Protein AF-A0A950R166-F1 (afdb_monomer_lite)

Foldseek 3Di:
DDDDDDDDDPDPPPCPDPFPKFKWAWADPVVVVVPDDPDDDDDWDFFDDDPDPPPVQWIWTGTQWKIFTWGADPPPPPPDDDDDDPPPDPPPPQPADHDHGDMWIWGDDPQWIWIQHPVRGTGITGGPDMDTDDNPPPPPPPPDDDDDDDDDDDPDPDPPDDPPQPFQDQNDGWFDFPVRVCVRPPQAPDDDPFWGWHFQDDQVNATWIKIFGDDPRTTDDIDIGGPDDDDPVCVVVCVVVSQVSCCVVGNHHVRPPID

Secondary structure (DSSP, 8-state):
---------------------EEEEEE-HHHHTTS--TT----------------S-EEEEE-SSEEEEEEEPP-TTTTS------S----TTS-----TT-EEEEEEETTEEEEE-TTS-EEEEEEEEEEEPPP----------------PPP------PPP-----BTTB-TT--HHHHHHHH-S-SEE-SSEEEEEEEEETTEEEEEEEEEETTEEEEEEEEE-S---GGGHHHHHHHHHHHHHHHH-S-TT----

Radius of gyration: 25.63 Å; chains: 1; bounding box: 75×82×50 Å

Structure (mmCIF, N/CA/C/O backbone):
data_AF-A0A950R166-F1
#
_entry.id   AF-A0A950R166-F1
#
loop_
_atom_site.group_PDB
_atom_site.id
_atom_site.type_symbol
_atom_site.label_atom_id
_atom_site.label_alt_id
_atom_site.label_comp_id
_atom_site.label_asym_id
_atom_site.label_entity_id
_atom_site.label_seq_id
_atom_site.pdbx_PDB_ins_code
_atom_site.Cartn_x
_atom_site.Cartn_y
_atom_site.Cartn_z
_atom_site.occupancy
_atom_site.B_iso_or_equiv
_atom_site.auth_seq_id
_atom_site.auth_comp_id
_atom_site.auth_asym_id
_atom_site.auth_atom_id
_atom_site.pdbx_PDB_model_num
ATOM 1 N N . MET A 1 1 ? -47.698 49.844 17.404 1.00 45.53 1 MET A N 1
ATOM 2 C CA . MET A 1 1 ? -47.690 48.931 16.240 1.00 45.53 1 MET A CA 1
ATOM 3 C C . MET A 1 1 ? -46.245 48.757 15.801 1.00 45.53 1 MET A C 1
ATOM 5 O O . MET A 1 1 ? -45.619 49.748 15.457 1.00 45.53 1 MET A O 1
ATOM 9 N N . ARG A 1 2 ? -45.675 47.554 15.936 1.00 32.56 2 ARG A N 1
ATOM 10 C CA . ARG A 1 2 ? -44.290 47.244 15.539 1.00 32.56 2 ARG A CA 1
ATOM 11 C C . ARG A 1 2 ? -44.336 46.316 14.317 1.00 32.56 2 ARG A C 1
ATOM 13 O O . ARG A 1 2 ? -45.080 45.340 14.387 1.00 32.56 2 ARG A O 1
ATOM 20 N N . PRO A 1 3 ? -43.602 46.597 13.227 1.00 54.44 3 PRO A N 1
ATOM 21 C CA . PRO A 1 3 ? -43.583 45.720 12.064 1.00 54.44 3 PRO A CA 1
ATOM 22 C C . PRO A 1 3 ? -42.694 44.502 12.343 1.00 54.44 3 PRO A C 1
ATOM 24 O O . PRO A 1 3 ? -41.564 44.638 12.811 1.00 54.44 3 PRO A O 1
ATOM 27 N N . ALA A 1 4 ? -43.230 43.310 12.080 1.00 54.09 4 ALA A N 1
ATOM 28 C CA . ALA A 1 4 ? -42.490 42.058 12.130 1.00 54.09 4 ALA A CA 1
ATOM 29 C C . ALA A 1 4 ? -41.635 41.933 10.862 1.00 54.09 4 ALA A C 1
ATOM 31 O O . ALA A 1 4 ? -42.155 41.854 9.750 1.00 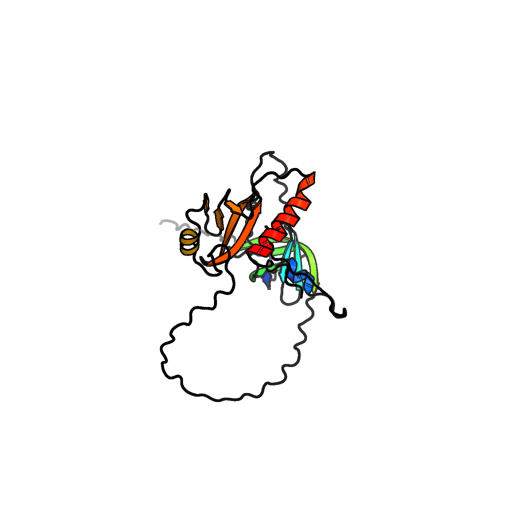54.09 4 ALA A O 1
ATOM 32 N N . LEU A 1 5 ? -40.317 41.951 11.043 1.00 53.38 5 LEU A N 1
ATOM 33 C CA . LEU A 1 5 ? -39.328 41.761 9.990 1.00 53.38 5 LEU A CA 1
ATOM 34 C C . LEU A 1 5 ? -39.274 40.261 9.643 1.00 53.38 5 LEU A C 1
ATOM 36 O O . LEU A 1 5 ? -38.718 39.470 10.402 1.00 53.38 5 LEU A O 1
ATOM 40 N N . CYS A 1 6 ? -39.889 39.857 8.529 1.00 52.22 6 CYS A N 1
ATOM 41 C CA . CYS A 1 6 ? -39.761 38.495 8.004 1.00 52.22 6 CYS A CA 1
ATOM 42 C C . CYS A 1 6 ? -38.390 38.334 7.340 1.00 52.22 6 CYS A C 1
ATOM 44 O O . CYS A 1 6 ? -38.144 38.864 6.257 1.00 52.22 6 CYS A O 1
ATOM 46 N N . LEU A 1 7 ? -37.496 37.611 8.012 1.00 49.94 7 LEU A N 1
ATOM 47 C CA . LEU A 1 7 ? -36.194 37.216 7.491 1.00 49.94 7 LEU A CA 1
ATOM 48 C C . LEU A 1 7 ? -36.395 36.035 6.523 1.00 49.94 7 LEU A C 1
ATOM 50 O O . LEU A 1 7 ? -36.628 34.908 6.955 1.00 49.94 7 LEU A O 1
ATOM 54 N N . PHE A 1 8 ? -36.337 36.286 5.215 1.00 44.50 8 PHE A N 1
ATOM 55 C CA . PHE A 1 8 ? -36.290 35.221 4.211 1.00 44.50 8 PHE A CA 1
ATOM 56 C C . PHE A 1 8 ? -34.859 34.686 4.120 1.00 44.50 8 PHE A C 1
ATOM 58 O O . PHE A 1 8 ? -33.984 35.308 3.521 1.00 44.50 8 PHE A O 1
ATOM 65 N N . ILE A 1 9 ? -34.619 33.530 4.736 1.00 50.25 9 ILE A N 1
ATOM 66 C CA . ILE A 1 9 ? -33.388 32.762 4.549 1.00 50.25 9 ILE A CA 1
ATOM 67 C C . ILE A 1 9 ? -33.538 32.000 3.229 1.00 50.25 9 ILE A C 1
ATOM 69 O O . ILE A 1 9 ? -34.222 30.981 3.168 1.00 50.25 9 ILE A O 1
ATOM 73 N N . PHE A 1 10 ? -32.918 32.500 2.161 1.00 40.09 10 PHE A N 1
ATOM 74 C CA . PHE A 1 10 ? -32.724 31.717 0.944 1.00 40.09 10 PHE A CA 1
ATOM 75 C C . PHE A 1 10 ? -31.566 30.746 1.181 1.00 40.09 10 PHE A C 1
ATOM 77 O O . PHE A 1 10 ? -30.398 31.130 1.145 1.00 40.09 10 PHE A O 1
ATOM 84 N N . ALA A 1 11 ? -31.894 29.482 1.449 1.00 43.19 11 ALA A N 1
ATOM 85 C CA . ALA A 1 11 ? -30.929 28.399 1.354 1.00 43.19 11 ALA A CA 1
ATOM 86 C C . ALA A 1 11 ? -30.558 28.229 -0.127 1.00 43.19 11 ALA A C 1
ATOM 88 O O . ALA A 1 11 ? -31.359 27.753 -0.931 1.00 43.19 11 ALA A O 1
ATOM 89 N N . VAL A 1 12 ? -29.356 28.666 -0.499 1.00 40.34 12 VAL A N 1
ATOM 90 C CA . VAL A 1 12 ? -28.779 28.375 -1.813 1.00 40.34 12 VAL A CA 1
ATOM 91 C C . VAL A 1 12 ? -28.374 26.904 -1.793 1.00 40.34 12 VAL A C 1
ATOM 93 O O . VAL A 1 12 ? -27.312 26.550 -1.285 1.00 40.34 12 VAL A O 1
ATOM 96 N N . ALA A 1 13 ? -29.247 26.034 -2.301 1.00 46.34 13 ALA A N 1
ATOM 97 C CA . ALA A 1 13 ? -28.862 24.677 -2.648 1.00 46.34 13 ALA A CA 1
ATOM 98 C C . ALA A 1 13 ? -27.813 24.775 -3.763 1.00 46.34 13 ALA A C 1
ATOM 100 O O . ALA A 1 13 ? -28.117 25.165 -4.890 1.00 46.34 13 ALA A O 1
ATOM 101 N N . SER A 1 14 ? -26.560 24.491 -3.413 1.00 46.03 14 SER A N 1
ATOM 102 C CA . SER A 1 14 ? -25.482 24.257 -4.366 1.00 46.03 14 SER A CA 1
ATOM 103 C C . SER A 1 14 ? -25.928 23.137 -5.306 1.00 46.03 14 SER A C 1
ATOM 105 O O . SER A 1 14 ? -25.944 21.977 -4.901 1.00 46.03 14 SER A O 1
ATOM 107 N N . GLN A 1 15 ? -26.316 23.484 -6.536 1.00 48.00 15 GLN A N 1
ATOM 108 C CA . GLN A 1 15 ? -26.526 22.523 -7.617 1.00 48.00 15 GLN A CA 1
ATOM 109 C C . GLN A 1 15 ? -25.158 21.935 -7.982 1.00 48.00 15 GLN A C 1
ATOM 111 O O . GLN A 1 15 ? -24.476 22.414 -8.886 1.00 48.00 15 GLN A O 1
ATOM 116 N N . ALA A 1 16 ? -24.721 20.930 -7.224 1.00 56.44 16 ALA A N 1
ATOM 117 C CA . ALA A 1 16 ? -23.792 19.950 -7.757 1.00 56.44 16 ALA A CA 1
ATOM 118 C C . ALA A 1 16 ? -24.492 19.342 -8.978 1.00 56.44 16 ALA A C 1
ATOM 120 O O . ALA A 1 16 ? -25.667 18.994 -8.877 1.00 56.44 16 ALA A O 1
ATOM 121 N N . GLY A 1 17 ? -23.825 19.317 -10.134 1.00 68.69 17 GLY A N 1
ATOM 122 C CA . GLY A 1 17 ? -24.412 18.745 -11.344 1.00 68.69 17 GLY A CA 1
ATOM 123 C C . GLY A 1 17 ? -24.959 17.350 -11.046 1.00 68.69 17 GLY A C 1
ATOM 124 O O . GLY A 1 17 ? -24.323 16.596 -10.307 1.00 68.69 17 GLY A O 1
ATOM 125 N N . ASP A 1 18 ? -26.148 17.042 -11.564 1.00 85.31 18 ASP A N 1
ATOM 126 C CA . ASP A 1 18 ? -26.819 15.757 -11.361 1.00 85.31 18 ASP A CA 1
ATOM 127 C C . ASP A 1 18 ? -26.015 14.635 -12.037 1.00 85.31 18 ASP A C 1
ATOM 129 O O . ASP A 1 18 ? -26.294 14.206 -13.156 1.00 85.31 18 ASP A O 1
ATOM 133 N N . HIS A 1 19 ? -24.964 14.177 -11.363 1.00 87.69 19 HIS A N 1
ATOM 134 C CA . HIS A 1 19 ? -24.191 13.019 -11.770 1.00 87.69 19 HIS A CA 1
ATOM 135 C C . HIS A 1 19 ? -25.008 11.748 -11.510 1.00 87.69 19 HIS A C 1
ATOM 137 O O . HIS A 1 19 ? -25.626 11.587 -10.454 1.00 87.69 19 HIS A O 1
ATOM 143 N N . GLN A 1 20 ? -24.977 10.808 -12.455 1.00 93.38 20 GLN A N 1
ATOM 144 C CA . GLN A 1 20 ? -25.539 9.474 -12.255 1.00 93.38 20 GLN A CA 1
ATOM 145 C C . GLN A 1 20 ? -24.556 8.620 -11.452 1.00 93.38 20 GLN A C 1
ATOM 147 O O . GLN A 1 20 ? -23.718 7.915 -12.012 1.00 93.38 20 GLN A O 1
ATOM 152 N N . TRP A 1 21 ? -24.640 8.723 -10.127 1.00 94.56 21 TRP A N 1
ATOM 153 C CA . TRP A 1 21 ? -23.776 7.983 -9.214 1.00 94.56 21 TRP A CA 1
ATOM 154 C C . TRP A 1 21 ? -24.039 6.473 -9.264 1.00 94.56 21 TRP A C 1
ATOM 156 O O . TRP A 1 21 ? -25.182 6.014 -9.250 1.00 94.56 21 TRP A O 1
ATOM 166 N N . GLN A 1 22 ? -22.954 5.708 -9.290 1.00 96.50 22 GLN A N 1
ATOM 167 C CA . GLN A 1 22 ? -22.909 4.252 -9.231 1.00 96.50 22 GLN A CA 1
ATOM 168 C C . GLN A 1 22 ? -21.959 3.833 -8.109 1.00 96.50 22 GLN A C 1
ATOM 170 O O . GLN A 1 22 ? -21.015 4.552 -7.810 1.00 96.50 22 GLN A O 1
ATOM 175 N N . THR A 1 23 ? -22.152 2.660 -7.512 1.00 95.25 23 THR A N 1
ATOM 176 C CA . THR A 1 23 ? -21.226 2.144 -6.492 1.00 95.25 23 THR A CA 1
ATOM 177 C C . THR A 1 23 ? -20.314 1.082 -7.099 1.00 95.25 23 THR A C 1
ATOM 179 O O . THR A 1 23 ? -20.801 0.126 -7.705 1.00 95.25 23 THR A O 1
ATOM 182 N N . GLY A 1 24 ? -19.005 1.214 -6.895 1.00 94.19 24 GLY A N 1
ATOM 183 C CA . GLY A 1 24 ? -17.981 0.270 -7.354 1.00 94.19 24 GLY A CA 1
ATOM 184 C C . GLY A 1 24 ? -17.024 -0.134 -6.240 1.00 94.19 24 GLY A C 1
ATOM 185 O O . GLY A 1 24 ? -17.107 0.379 -5.126 1.00 94.19 24 GLY A O 1
ATOM 186 N N . GLU A 1 25 ? -16.125 -1.065 -6.539 1.00 93.38 25 GLU A N 1
ATOM 187 C CA . GLU A 1 25 ? -15.045 -1.503 -5.649 1.00 93.38 25 GLU A CA 1
ATOM 188 C C . GLU A 1 25 ? -13.709 -0.915 -6.113 1.00 93.38 25 GLU A C 1
ATOM 190 O O . GLU A 1 25 ? -13.414 -0.885 -7.310 1.00 93.38 25 GLU A O 1
ATOM 195 N N . ILE A 1 26 ? -12.890 -0.455 -5.169 1.00 91.31 26 ILE A N 1
ATOM 196 C CA . ILE A 1 26 ? -11.523 -0.011 -5.445 1.00 91.31 26 ILE A CA 1
ATOM 197 C C . ILE A 1 26 ? -10.620 -1.243 -5.500 1.00 91.31 26 IL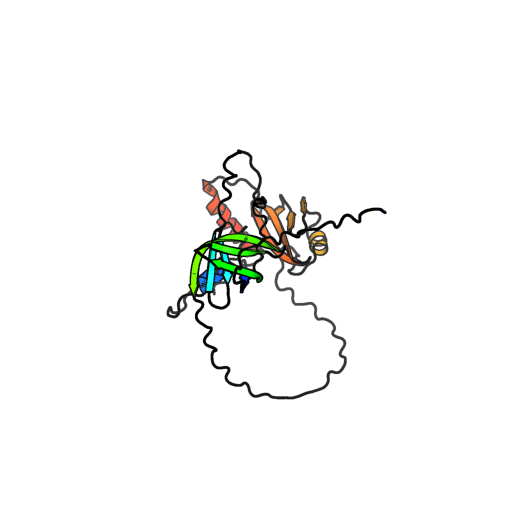E A C 1
ATOM 199 O O . ILE A 1 26 ? -10.459 -1.951 -4.506 1.00 91.31 26 ILE A O 1
ATOM 203 N N . VAL A 1 27 ? -9.994 -1.479 -6.649 1.00 87.06 27 VAL A N 1
ATOM 204 C CA . VAL A 1 27 ? -9.170 -2.668 -6.904 1.00 87.06 27 VAL A CA 1
ATOM 205 C C . VAL A 1 27 ? -7.696 -2.282 -6.995 1.00 87.06 27 VAL A C 1
ATOM 207 O O . VAL A 1 27 ? -7.345 -1.188 -7.435 1.00 87.06 27 VAL A O 1
ATOM 210 N N . ASP A 1 28 ? -6.825 -3.198 -6.580 1.00 76.50 28 ASP A N 1
ATOM 211 C CA . ASP A 1 28 ? -5.385 -3.066 -6.779 1.00 76.50 28 ASP A CA 1
ATOM 212 C C . ASP A 1 28 ? -5.026 -3.151 -8.276 1.00 76.50 28 ASP A C 1
ATOM 214 O O . ASP A 1 28 ? -5.512 -4.029 -9.003 1.00 76.50 28 ASP A O 1
ATOM 218 N N . SER A 1 29 ? -4.142 -2.263 -8.734 1.00 67.81 29 SER A N 1
ATOM 219 C CA . SER A 1 29 ? -3.612 -2.238 -1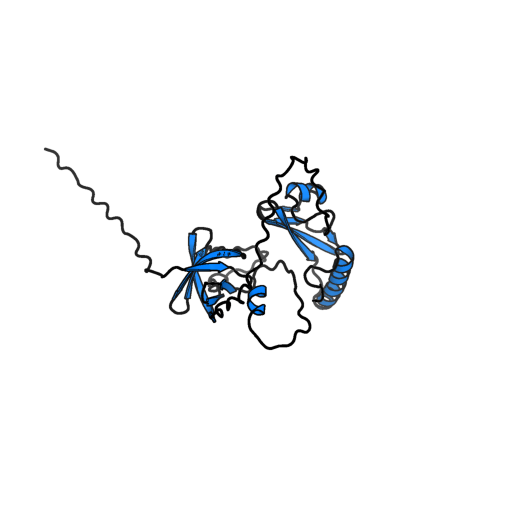0.100 1.00 67.81 29 SER A CA 1
ATOM 220 C C . SER A 1 29 ? -2.970 -3.548 -10.548 1.00 67.81 29 SER A C 1
ATOM 222 O O . SER A 1 29 ? -3.068 -3.907 -11.727 1.00 67.81 29 SER A O 1
ATOM 224 N N . GLU A 1 30 ? -2.359 -4.287 -9.623 1.00 57.31 30 GLU A N 1
ATOM 225 C CA . GLU A 1 30 ? -1.708 -5.561 -9.937 1.00 57.31 30 GLU A CA 1
ATOM 226 C C . GLU A 1 30 ? -2.730 -6.686 -10.168 1.00 57.31 30 GLU A C 1
ATOM 228 O O . GLU A 1 30 ? -2.530 -7.552 -11.022 1.00 57.31 30 GLU A O 1
ATOM 233 N N . ILE A 1 31 ? -3.875 -6.636 -9.480 1.00 52.50 31 ILE A N 1
ATOM 234 C CA . ILE A 1 31 ? -4.937 -7.645 -9.600 1.00 52.50 31 ILE A CA 1
ATOM 235 C C . ILE A 1 31 ? -5.735 -7.433 -10.893 1.00 52.50 31 ILE A C 1
ATOM 237 O O . ILE A 1 31 ? -6.041 -8.393 -11.601 1.00 52.50 31 ILE A O 1
ATOM 241 N N . ALA A 1 32 ? -6.033 -6.186 -11.261 1.00 47.31 32 ALA A N 1
ATOM 242 C CA . ALA A 1 32 ? -6.853 -5.887 -12.438 1.00 47.31 32 ALA A CA 1
ATOM 243 C C . ALA A 1 32 ? -6.205 -6.309 -13.774 1.00 47.31 32 ALA A C 1
ATOM 245 O O . ALA A 1 32 ? -6.893 -6.799 -14.670 1.00 47.31 32 ALA A O 1
ATOM 246 N N . SER A 1 33 ? -4.874 -6.209 -13.908 1.00 45.09 33 SER A N 1
ATOM 247 C CA . SER A 1 33 ? -4.173 -6.598 -15.149 1.00 45.09 33 SER A CA 1
ATOM 248 C C . SER A 1 33 ? -4.213 -8.100 -15.455 1.00 45.09 33 SER A C 1
ATOM 250 O O . SER A 1 33 ? -3.918 -8.494 -16.581 1.00 45.09 33 SER A O 1
ATOM 252 N N . THR A 1 34 ? -4.609 -8.950 -14.503 1.00 40.03 34 THR A N 1
ATOM 253 C CA . THR A 1 34 ? -4.634 -10.411 -14.699 1.00 40.03 34 THR A CA 1
ATOM 254 C C . THR A 1 34 ? -5.932 -10.954 -15.310 1.00 40.03 34 THR A C 1
ATOM 256 O O . THR A 1 34 ? -5.992 -12.137 -15.629 1.00 40.03 34 THR A O 1
ATOM 259 N N . THR A 1 35 ? -6.968 -10.128 -15.523 1.00 35.31 35 THR A N 1
ATOM 260 C CA . THR A 1 35 ? -8.321 -10.641 -15.855 1.00 35.31 35 THR A CA 1
ATOM 261 C C . THR A 1 35 ? -8.724 -10.554 -17.341 1.00 35.31 35 THR A C 1
ATOM 263 O O . THR A 1 35 ? -9.838 -10.930 -17.686 1.00 35.31 35 THR A O 1
ATOM 266 N N . ILE A 1 36 ? -7.858 -10.143 -18.277 1.00 33.69 36 ILE A N 1
ATOM 267 C CA . ILE A 1 36 ? -8.256 -10.045 -19.700 1.00 33.69 36 ILE A CA 1
ATOM 268 C C . ILE A 1 36 ? -7.322 -10.859 -20.604 1.00 33.69 36 ILE A C 1
ATOM 270 O O . ILE A 1 36 ? -6.295 -10.344 -21.032 1.00 33.69 36 ILE A O 1
ATOM 274 N N . THR A 1 37 ? -7.687 -12.122 -20.891 1.00 26.41 37 THR A N 1
ATOM 275 C CA . THR A 1 37 ? -7.608 -12.821 -22.207 1.00 26.41 37 THR A CA 1
ATOM 276 C C . THR A 1 37 ? -8.123 -14.274 -22.070 1.00 26.41 37 THR A C 1
ATOM 278 O O . THR A 1 37 ? -7.422 -15.113 -21.503 1.00 26.41 37 THR A O 1
ATOM 281 N N . PRO A 1 38 ? -9.295 -14.647 -22.622 1.00 27.38 38 PRO A N 1
ATOM 282 C CA . PRO A 1 38 ? -9.677 -16.050 -22.792 1.00 27.38 38 PRO A CA 1
ATOM 283 C C . PRO A 1 38 ? -8.958 -16.626 -24.025 1.00 27.38 38 PRO A C 1
ATOM 285 O O . PRO A 1 38 ? -9.288 -16.263 -25.152 1.00 27.38 38 PRO A O 1
ATOM 288 N N . GLY A 1 39 ? -7.969 -17.509 -23.830 1.00 29.42 39 GLY A N 1
ATOM 289 C CA . GLY A 1 39 ? -7.377 -18.272 -24.944 1.00 29.42 39 GLY A CA 1
ATOM 290 C C . GLY A 1 39 ? -5.903 -18.684 -24.853 1.00 29.42 39 GLY A C 1
ATOM 291 O O . GLY A 1 39 ? -5.431 -19.348 -25.772 1.00 29.42 39 GLY A O 1
ATOM 292 N N . ALA A 1 40 ? -5.164 -18.348 -23.792 1.00 27.34 40 ALA A N 1
ATOM 293 C CA . ALA A 1 40 ? -3.766 -18.769 -23.647 1.00 27.34 40 ALA A CA 1
ATOM 294 C C . ALA A 1 40 ? -3.619 -19.910 -22.627 1.00 27.34 40 ALA A C 1
ATOM 296 O O . ALA A 1 40 ? -4.084 -19.825 -21.493 1.00 27.34 40 ALA A O 1
ATOM 297 N N . VAL A 1 41 ? -2.973 -20.991 -23.065 1.00 31.06 41 VAL A N 1
ATOM 298 C CA . VAL A 1 41 ? -2.618 -22.174 -22.274 1.00 31.06 41 VAL A CA 1
ATOM 299 C C . VAL A 1 41 ? -1.663 -21.757 -21.149 1.00 31.06 41 VAL A C 1
ATOM 301 O O . VAL A 1 41 ? -0.657 -21.098 -21.403 1.00 31.06 41 VAL A O 1
ATOM 304 N N . ALA A 1 42 ? -2.005 -22.121 -19.913 1.00 34.22 42 ALA A N 1
ATOM 305 C CA . ALA A 1 42 ? -1.277 -21.759 -18.704 1.00 34.22 42 ALA A CA 1
ATOM 306 C C . ALA A 1 42 ? 0.158 -22.313 -18.701 1.00 34.22 42 ALA A C 1
ATOM 308 O O . ALA A 1 42 ? 0.366 -23.520 -18.816 1.00 34.22 42 ALA A O 1
ATOM 309 N N . SER A 1 43 ? 1.134 -21.424 -18.518 1.00 33.50 43 SER A N 1
ATOM 310 C CA . SER A 1 43 ? 2.485 -21.767 -18.079 1.00 33.50 43 SER A CA 1
ATOM 311 C C . SER A 1 43 ? 3.110 -20.557 -17.382 1.00 33.50 43 SER A C 1
ATOM 313 O O . SER A 1 43 ? 3.536 -19.619 -18.050 1.00 33.50 43 SER A O 1
ATOM 315 N N . GLY A 1 44 ? 3.157 -20.616 -16.047 1.00 37.38 44 GLY A N 1
ATOM 316 C CA . GLY A 1 44 ? 4.015 -19.817 -15.166 1.00 37.38 44 GLY A CA 1
ATOM 317 C C . GLY A 1 44 ? 3.696 -18.325 -15.076 1.00 37.38 44 GLY A C 1
ATOM 318 O O . GLY A 1 44 ? 4.165 -17.534 -15.890 1.00 37.38 44 GLY A O 1
ATOM 319 N N . SER A 1 45 ? 2.989 -17.914 -14.021 1.00 30.20 45 SER A N 1
ATOM 320 C CA . SER A 1 45 ? 2.867 -16.496 -13.660 1.00 30.20 45 SER A CA 1
ATOM 321 C C . SER A 1 45 ? 3.195 -16.275 -12.184 1.00 30.20 45 SER A C 1
ATOM 323 O O . SER A 1 45 ? 2.457 -16.694 -11.292 1.00 30.20 45 SER A O 1
ATOM 325 N N . THR A 1 46 ? 4.318 -15.595 -11.963 1.00 29.25 46 THR A N 1
ATOM 326 C CA . THR A 1 46 ? 4.835 -15.070 -10.695 1.00 29.25 46 THR A CA 1
ATOM 327 C C . THR A 1 46 ? 3.850 -14.082 -10.057 1.00 29.25 46 THR A C 1
ATOM 329 O O . THR A 1 46 ? 3.318 -13.212 -10.739 1.00 29.25 46 THR A O 1
ATOM 332 N N . ILE A 1 47 ? 3.644 -14.168 -8.745 1.00 27.59 47 ILE A N 1
ATOM 333 C CA . ILE A 1 47 ? 2.956 -13.148 -7.925 1.00 27.59 47 ILE A CA 1
ATOM 334 C C . ILE A 1 47 ? 4.028 -12.487 -7.079 1.00 27.59 47 ILE A C 1
ATOM 336 O O . ILE A 1 47 ? 4.889 -13.232 -6.674 1.00 27.59 47 ILE A O 1
ATOM 340 N N . ARG A 1 48 ? 4.012 -11.175 -6.794 1.00 28.86 48 ARG A N 1
ATOM 341 C CA . ARG A 1 48 ? 4.872 -10.512 -5.788 1.00 28.86 48 ARG A CA 1
ATOM 342 C C . ARG A 1 48 ? 4.014 -9.824 -4.725 1.00 28.86 48 ARG A C 1
ATOM 344 O O . ARG A 1 48 ? 3.025 -9.209 -5.079 1.00 28.86 48 ARG A O 1
ATOM 351 N N . ILE A 1 49 ? 4.395 -9.894 -3.444 1.00 28.20 49 ILE A N 1
ATOM 352 C CA . ILE A 1 49 ? 3.849 -8.995 -2.410 1.00 28.20 49 ILE A CA 1
ATOM 353 C C . ILE A 1 49 ? 4.895 -7.919 -2.131 1.00 28.20 49 ILE A C 1
ATOM 355 O O . ILE A 1 49 ? 5.968 -8.211 -1.606 1.00 28.20 49 ILE A O 1
ATOM 359 N N . ILE A 1 50 ? 4.575 -6.678 -2.497 1.00 30.06 50 ILE A N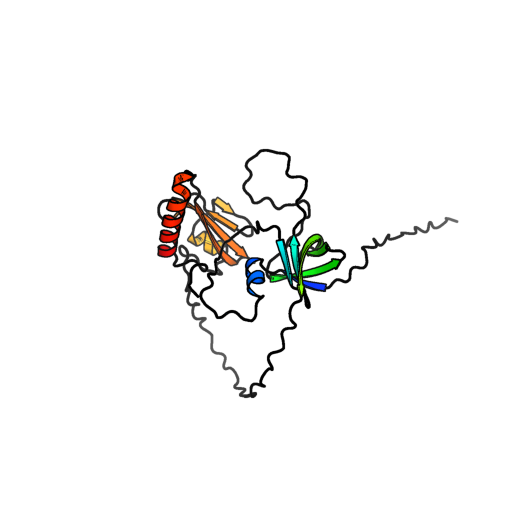 1
ATOM 360 C CA . ILE A 1 50 ? 5.360 -5.484 -2.184 1.00 30.06 50 ILE A CA 1
ATOM 361 C C . ILE A 1 50 ? 4.435 -4.530 -1.428 1.00 30.06 50 ILE A C 1
ATOM 363 O O . ILE A 1 50 ? 3.390 -4.145 -1.942 1.00 30.06 50 ILE A O 1
ATOM 367 N N . HIS A 1 51 ? 4.838 -4.092 -0.232 1.00 27.27 51 HIS A N 1
ATOM 368 C CA . HIS A 1 51 ? 4.337 -2.828 0.307 1.00 27.27 51 HIS A CA 1
ATOM 369 C C . HIS A 1 51 ? 4.928 -1.704 -0.537 1.00 27.27 51 HIS A C 1
ATOM 371 O O . HIS A 1 51 ? 6.012 -1.185 -0.271 1.00 27.27 51 HIS A O 1
ATOM 377 N N . ARG A 1 52 ? 4.235 -1.386 -1.625 1.00 33.72 52 ARG A N 1
ATOM 378 C CA . ARG A 1 52 ? 4.494 -0.193 -2.409 1.00 33.72 52 ARG A CA 1
ATOM 379 C C . ARG A 1 52 ? 3.476 0.834 -1.957 1.00 33.72 52 ARG A C 1
ATOM 381 O O . ARG A 1 52 ? 2.276 0.573 -1.961 1.00 33.72 52 ARG A O 1
ATOM 388 N N . GLN A 1 53 ? 3.943 2.037 -1.625 1.00 34.16 53 GLN A N 1
ATOM 389 C CA . GLN A 1 53 ? 3.110 3.182 -1.964 1.00 34.16 53 GLN A CA 1
ATOM 390 C C . GLN A 1 53 ? 2.736 2.996 -3.425 1.00 34.16 53 GLN A C 1
ATOM 392 O O . GLN A 1 53 ? 3.620 2.711 -4.231 1.00 34.16 53 GLN A O 1
ATOM 397 N N . VAL A 1 54 ? 1.447 3.064 -3.730 1.00 37.47 54 VAL A N 1
ATOM 398 C CA . VAL A 1 54 ? 0.925 3.076 -5.092 1.00 37.47 54 VAL A CA 1
ATOM 399 C C . VAL A 1 54 ? 1.586 4.273 -5.795 1.00 37.47 54 VAL A C 1
ATOM 401 O O . VAL A 1 54 ? 1.123 5.405 -5.714 1.00 37.47 54 VAL A O 1
ATOM 404 N N . THR A 1 55 ? 2.788 4.045 -6.336 1.00 39.59 55 THR A N 1
ATOM 405 C CA . THR A 1 55 ? 3.558 4.986 -7.158 1.00 39.59 55 THR A CA 1
ATOM 406 C C . THR A 1 55 ? 3.005 5.006 -8.566 1.00 39.59 55 THR A C 1
ATOM 408 O O . THR A 1 55 ? 3.255 5.950 -9.308 1.00 39.59 55 THR A O 1
ATOM 411 N N . ASP A 1 56 ? 2.232 3.983 -8.918 1.00 51.31 56 ASP A N 1
ATOM 412 C CA . ASP A 1 56 ? 1.358 4.036 -10.066 1.00 51.31 56 ASP A CA 1
ATOM 413 C C . ASP A 1 56 ? 0.242 4.990 -9.663 1.00 51.31 56 ASP A C 1
ATOM 415 O O . ASP A 1 56 ? -0.600 4.664 -8.843 1.00 51.31 56 ASP A O 1
ATOM 419 N N . THR A 1 57 ? 0.239 6.206 -10.195 1.00 64.38 57 THR A N 1
ATOM 420 C CA . THR A 1 57 ? -0.755 7.270 -9.954 1.00 64.38 57 THR A CA 1
ATOM 421 C C . THR A 1 57 ? -2.198 6.879 -10.315 1.00 64.38 57 THR A C 1
ATOM 423 O O . THR A 1 57 ? -3.092 7.728 -10.315 1.00 64.38 57 THR A O 1
ATOM 426 N N . ASN A 1 58 ? -2.428 5.601 -10.609 1.00 82.62 58 ASN A N 1
ATOM 427 C CA . ASN A 1 58 ? -3.625 5.027 -11.170 1.00 82.62 58 ASN A CA 1
ATOM 428 C C . ASN A 1 58 ? -4.469 4.381 -10.074 1.00 82.62 58 ASN A C 1
ATOM 430 O O . ASN A 1 58 ? -4.024 3.497 -9.348 1.00 82.62 58 ASN A O 1
ATOM 434 N N . VAL A 1 59 ? -5.722 4.800 -9.999 1.00 87.75 59 VAL A N 1
ATOM 435 C CA . VAL A 1 59 ? -6.767 4.175 -9.196 1.00 87.75 59 VAL A CA 1
ATOM 436 C C . VAL A 1 59 ? -7.594 3.304 -10.129 1.00 87.75 59 VAL A C 1
ATOM 438 O O . VAL A 1 59 ? -7.983 3.758 -11.208 1.00 87.75 59 VAL A O 1
ATOM 441 N N . ILE A 1 60 ? -7.876 2.067 -9.721 1.00 92.31 60 ILE A N 1
ATOM 442 C CA . ILE A 1 60 ? -8.794 1.196 -10.452 1.00 92.31 60 ILE A CA 1
ATOM 443 C C . ILE A 1 60 ? -10.106 1.098 -9.693 1.00 92.31 60 ILE A C 1
ATOM 445 O O . ILE A 1 60 ? -10.125 0.740 -8.517 1.00 92.31 60 ILE A O 1
ATOM 449 N N . ILE A 1 61 ? -11.203 1.416 -10.376 1.00 93.88 61 ILE A N 1
ATOM 450 C CA . ILE A 1 61 ? -12.559 1.271 -9.848 1.00 93.88 61 ILE A CA 1
ATOM 451 C C . ILE A 1 61 ? -13.311 0.289 -10.731 1.00 93.88 61 ILE A C 1
ATOM 453 O O . ILE A 1 61 ? -13.487 0.512 -11.931 1.00 93.88 61 ILE A O 1
ATOM 457 N N . ARG A 1 62 ? -13.760 -0.801 -10.116 1.00 94.88 62 ARG A N 1
ATOM 458 C CA . ARG A 1 62 ? -14.568 -1.832 -10.754 1.00 94.88 62 ARG A CA 1
ATOM 459 C C . ARG A 1 62 ? -16.040 -1.580 -10.456 1.00 94.88 62 ARG A C 1
ATOM 461 O O . ARG A 1 62 ? -16.498 -1.736 -9.326 1.00 94.88 62 ARG A O 1
ATOM 468 N N . GLY A 1 63 ? -16.759 -1.155 -11.484 1.00 94.38 63 GLY A N 1
ATOM 469 C CA . GLY A 1 63 ? -18.204 -0.995 -11.489 1.00 94.38 63 GLY A CA 1
ATOM 470 C C . GLY A 1 63 ? -18.952 -2.288 -11.798 1.00 94.38 63 GLY A C 1
ATOM 471 O O . GLY A 1 63 ? -18.367 -3.366 -11.868 1.00 94.38 63 GLY A O 1
ATOM 472 N N . ALA A 1 64 ? -20.261 -2.166 -12.025 1.00 92.44 64 ALA A N 1
ATOM 473 C CA . ALA A 1 64 ? -21.100 -3.295 -12.435 1.00 92.44 64 ALA A CA 1
ATOM 474 C C . ALA A 1 64 ? -20.831 -3.735 -13.886 1.00 92.44 64 ALA A C 1
ATOM 476 O O . ALA A 1 64 ? -20.775 -4.927 -14.169 1.00 92.44 64 ALA A O 1
ATOM 477 N N . GLU A 1 65 ? -20.657 -2.772 -14.794 1.00 93.38 65 GLU A N 1
ATOM 478 C CA . GLU A 1 65 ? -20.502 -3.024 -16.236 1.00 93.38 65 GLU A CA 1
ATOM 479 C C . GLU A 1 65 ? -19.106 -2.677 -16.760 1.00 93.38 65 GLU A C 1
ATOM 481 O O . GLU A 1 65 ? -18.706 -3.146 -17.820 1.00 93.38 65 GLU A O 1
ATOM 486 N N . TYR A 1 66 ? -18.346 -1.857 -16.033 1.00 95.00 66 TYR A N 1
ATOM 487 C CA . TYR A 1 66 ? -17.065 -1.334 -16.499 1.00 95.00 66 TYR A CA 1
ATOM 488 C C . TYR A 1 66 ? -16.006 -1.357 -15.404 1.00 95.00 66 TYR A C 1
ATOM 490 O O . TYR A 1 66 ? -16.298 -1.164 -14.227 1.00 95.00 66 TYR A O 1
ATOM 498 N N . GLU A 1 67 ? -14.756 -1.522 -15.818 1.00 94.25 67 GLU A N 1
ATOM 499 C CA . GLU A 1 67 ? -13.570 -1.249 -15.018 1.00 94.25 67 GLU A CA 1
ATOM 500 C C . GLU A 1 67 ? -12.897 0.023 -15.539 1.00 94.25 67 GLU A C 1
ATOM 502 O O . GLU A 1 67 ? -12.600 0.150 -16.733 1.00 94.25 67 GLU A O 1
ATOM 507 N N . TYR A 1 68 ? -12.659 0.969 -14.636 1.00 94.75 68 TYR A N 1
ATOM 508 C CA . TYR A 1 68 ? -12.027 2.247 -14.931 1.00 94.75 68 TYR A CA 1
ATOM 509 C C . TYR A 1 68 ? -10.629 2.271 -14.334 1.00 94.75 68 TYR A C 1
ATOM 511 O O . TYR A 1 68 ? -10.469 2.084 -13.132 1.00 94.75 68 TYR A O 1
ATOM 519 N N . VAL A 1 69 ? -9.629 2.559 -15.163 1.00 92.81 69 VAL A N 1
ATOM 520 C CA . VAL A 1 69 ? -8.284 2.926 -14.716 1.00 92.81 69 VAL A CA 1
ATOM 521 C C . VAL A 1 69 ? -8.171 4.431 -14.851 1.00 92.81 69 VAL A C 1
ATOM 523 O O . VAL A 1 69 ? -8.256 4.960 -15.965 1.00 92.81 69 VAL A O 1
ATOM 526 N N . ALA A 1 70 ? -8.008 5.116 -13.727 1.00 90.94 70 ALA A N 1
ATOM 527 C CA . ALA A 1 70 ? -7.989 6.563 -13.691 1.00 90.94 70 ALA A CA 1
ATOM 528 C C . ALA A 1 70 ? -6.708 7.096 -13.056 1.00 90.94 70 ALA A C 1
ATOM 530 O O . ALA A 1 70 ? -6.341 6.685 -11.961 1.00 90.94 70 ALA A O 1
ATOM 531 N N . GLU A 1 71 ? -6.051 8.037 -13.725 1.00 87.94 71 GLU A N 1
ATOM 532 C CA . GLU A 1 71 ? -4.894 8.730 -13.176 1.00 87.94 71 GLU A CA 1
ATOM 533 C C . GLU A 1 71 ? -5.341 9.856 -12.258 1.00 87.94 71 GLU A C 1
ATOM 535 O O . GLU A 1 71 ? -6.270 10.622 -12.558 1.00 87.94 71 GLU A O 1
ATOM 540 N N . ARG A 1 72 ? -4.605 10.024 -11.169 1.00 76.50 72 ARG A N 1
ATOM 541 C CA . ARG A 1 72 ? -4.643 11.255 -10.399 1.00 76.50 72 ARG A CA 1
ATOM 542 C C . ARG A 1 72 ? -4.056 12.393 -11.232 1.00 76.50 72 ARG A C 1
ATOM 544 O O . ARG A 1 72 ? -2.945 12.270 -11.739 1.00 76.50 72 ARG A O 1
ATOM 551 N N . GLU A 1 73 ? -4.765 13.522 -11.336 1.00 69.94 73 GLU A N 1
ATOM 552 C CA . GLU A 1 73 ? -4.167 14.726 -11.923 1.00 69.94 73 GLU A CA 1
ATOM 553 C C . GLU A 1 73 ? -2.877 15.061 -11.148 1.00 69.94 73 GLU A C 1
ATOM 555 O O . GLU A 1 73 ? -2.920 15.160 -9.913 1.00 69.94 73 GLU A O 1
ATOM 560 N N . PRO A 1 74 ? -1.720 15.185 -11.828 1.00 62.12 74 PRO A N 1
ATOM 561 C CA . PRO A 1 74 ? -0.491 15.563 -11.155 1.00 62.12 74 PRO A CA 1
ATOM 562 C C . PRO A 1 74 ? -0.708 16.945 -10.541 1.00 62.12 74 PRO A C 1
ATOM 564 O O . PRO A 1 74 ? -0.985 17.910 -11.254 1.00 62.12 74 PRO A O 1
ATOM 567 N N . SER A 1 75 ? -0.608 17.039 -9.210 1.00 56.25 75 SER A N 1
ATOM 568 C CA . SER A 1 75 ? -0.652 18.327 -8.514 1.00 56.25 75 SER A CA 1
ATOM 569 C C . SER A 1 75 ? 0.435 19.214 -9.118 1.00 56.25 75 SER A C 1
ATOM 571 O O . SER A 1 75 ? 1.631 18.939 -8.989 1.00 56.25 75 SER A O 1
ATOM 573 N N . SER A 1 76 ? 0.030 20.289 -9.792 1.00 49.00 76 SER A N 1
ATOM 574 C CA . SER A 1 76 ? 0.934 21.232 -10.454 1.00 49.00 76 SER A CA 1
ATOM 575 C C . SER A 1 76 ? 1.774 22.061 -9.468 1.00 49.00 76 SER A C 1
ATOM 577 O O . SER A 1 76 ? 2.415 23.027 -9.875 1.00 49.00 76 SER A O 1
ATOM 579 N N . TYR A 1 77 ? 1.780 21.721 -8.174 1.00 47.34 77 TYR A N 1
ATOM 580 C CA . TYR A 1 77 ? 2.373 22.532 -7.111 1.00 47.34 77 TYR A CA 1
ATOM 581 C C . TYR A 1 77 ? 3.730 22.024 -6.584 1.00 47.34 77 TYR A C 1
ATOM 583 O O . TYR A 1 77 ? 4.383 22.719 -5.808 1.00 47.34 77 TYR A O 1
ATOM 591 N N . LEU A 1 78 ? 4.222 20.859 -7.030 1.00 45.62 78 LEU A N 1
ATOM 592 C CA . LEU A 1 78 ? 5.473 20.265 -6.516 1.00 45.62 78 LEU A CA 1
ATOM 593 C C . LEU A 1 78 ? 6.766 20.653 -7.262 1.00 45.62 78 LEU A C 1
ATOM 595 O O . LEU A 1 78 ? 7.813 20.063 -7.013 1.00 45.62 78 LEU A O 1
ATOM 599 N N . GLN A 1 79 ? 6.762 21.681 -8.117 1.00 47.47 79 GLN A N 1
ATOM 600 C CA . GLN A 1 79 ? 8.008 22.158 -8.749 1.00 47.47 79 GLN A CA 1
ATOM 601 C C . GLN A 1 79 ? 8.844 23.124 -7.888 1.00 47.47 79 GLN A C 1
ATOM 603 O O . GLN A 1 79 ? 9.905 23.566 -8.326 1.00 47.47 79 GLN A O 1
ATOM 608 N N . SER A 1 80 ? 8.441 23.443 -6.652 1.00 41.03 80 SER A N 1
ATOM 609 C CA . SER A 1 80 ? 9.209 24.363 -5.802 1.00 41.03 80 SER A CA 1
ATOM 610 C C . SER A 1 80 ? 9.415 23.834 -4.386 1.00 41.03 80 SER A C 1
ATOM 612 O O . SER A 1 80 ? 8.682 24.190 -3.468 1.00 41.03 80 SER A O 1
ATOM 614 N N . ARG A 1 81 ? 10.446 22.999 -4.203 1.00 38.91 81 ARG A N 1
ATOM 615 C CA . ARG A 1 81 ? 11.547 23.216 -3.240 1.00 38.91 81 ARG A CA 1
ATOM 616 C C . ARG A 1 81 ? 12.352 21.935 -3.029 1.00 38.91 81 ARG A C 1
ATOM 618 O O . ARG A 1 81 ? 11.873 20.934 -2.515 1.00 38.91 81 ARG A O 1
ATOM 625 N N . THR A 1 82 ? 13.623 22.035 -3.389 1.00 42.06 82 THR A N 1
ATOM 626 C CA . THR A 1 82 ? 14.730 21.172 -2.978 1.00 42.06 82 THR A CA 1
ATOM 627 C C . THR A 1 82 ? 14.741 20.962 -1.462 1.00 42.06 82 THR A C 1
ATOM 629 O O . THR A 1 82 ? 14.968 21.907 -0.707 1.00 42.06 82 THR A O 1
ATOM 632 N N . GLY A 1 83 ? 14.539 19.725 -1.022 1.00 38.47 83 GLY A N 1
ATOM 633 C CA . GLY A 1 83 ? 14.695 19.327 0.371 1.00 38.47 83 GLY A CA 1
ATOM 634 C C . GLY A 1 83 ? 14.238 17.891 0.554 1.00 38.47 83 GLY A C 1
ATOM 635 O O . GLY A 1 83 ? 13.078 17.580 0.323 1.00 38.47 83 GLY A O 1
ATOM 636 N N . VAL A 1 84 ? 15.172 17.018 0.917 1.00 42.09 84 VAL A N 1
ATOM 637 C CA . VAL A 1 84 ? 14.960 15.594 1.189 1.00 42.09 84 VAL A CA 1
ATOM 638 C C . VAL A 1 84 ? 13.877 15.442 2.259 1.00 42.09 84 VAL A C 1
ATOM 640 O O . VAL A 1 84 ? 14.135 15.671 3.437 1.00 42.09 84 VAL A O 1
ATOM 643 N N . ILE A 1 85 ? 12.664 15.074 1.850 1.00 38.25 85 ILE A N 1
ATOM 644 C CA . ILE A 1 85 ? 11.614 14.610 2.754 1.00 38.25 85 ILE A CA 1
ATOM 645 C C . ILE A 1 85 ? 11.199 13.237 2.250 1.00 38.25 85 ILE A C 1
ATOM 647 O O . ILE A 1 85 ? 10.699 13.088 1.135 1.00 38.25 85 ILE A O 1
ATOM 651 N N . SER A 1 86 ? 11.484 12.241 3.083 1.00 37.34 86 SER A N 1
ATOM 652 C CA . SER A 1 86 ? 11.051 10.858 2.962 1.00 37.34 86 SER A CA 1
ATOM 653 C C . SER A 1 86 ? 9.595 10.784 2.512 1.00 37.34 86 SER A C 1
ATOM 655 O O . SER A 1 86 ? 8.734 11.478 3.055 1.00 37.34 86 SER A O 1
ATOM 657 N N . GLY A 1 87 ? 9.343 9.951 1.503 1.00 36.31 87 GLY A N 1
ATOM 658 C CA . GLY A 1 87 ? 8.054 9.765 0.845 1.00 36.31 87 GLY A CA 1
ATOM 659 C C . GLY A 1 87 ? 6.988 9.161 1.754 1.00 36.31 87 GLY A C 1
ATOM 660 O O . GLY A 1 87 ? 6.579 8.029 1.563 1.00 36.31 87 GLY A O 1
ATOM 661 N N . ILE A 1 88 ? 6.507 9.937 2.721 1.00 37.84 88 ILE A N 1
ATOM 662 C CA . ILE A 1 88 ? 5.205 9.783 3.383 1.00 37.84 88 ILE A CA 1
ATOM 663 C C . ILE A 1 88 ? 4.526 11.160 3.351 1.00 37.84 88 ILE A C 1
ATOM 665 O O . ILE A 1 88 ? 4.036 11.693 4.343 1.00 37.84 88 ILE A O 1
ATOM 669 N N . LEU A 1 89 ? 4.546 11.795 2.179 1.00 35.88 89 LEU A N 1
ATOM 670 C CA . LEU A 1 89 ? 3.762 12.991 1.914 1.00 35.88 89 LEU A CA 1
ATOM 671 C C . LEU A 1 89 ? 2.468 12.549 1.245 1.00 35.88 89 LEU A C 1
ATOM 673 O O . LEU A 1 89 ? 2.380 12.412 0.028 1.00 35.88 89 LEU A O 1
ATOM 677 N N . LEU A 1 90 ? 1.458 12.343 2.093 1.00 41.84 90 LEU A N 1
ATOM 678 C CA . LEU A 1 90 ? 0.054 12.537 1.753 1.00 41.84 90 LEU A CA 1
ATOM 679 C C . LEU A 1 90 ? -0.040 13.721 0.782 1.00 41.84 90 LEU A C 1
ATOM 681 O O . LEU A 1 90 ? 0.142 14.867 1.200 1.00 41.84 90 LEU A O 1
ATOM 685 N N . SER A 1 91 ? -0.292 13.467 -0.505 1.00 40.09 91 SER A N 1
ATOM 686 C CA . SER A 1 91 ? -0.641 14.527 -1.451 1.00 40.09 91 SER A CA 1
ATOM 687 C C . SER A 1 91 ? -1.989 15.102 -1.007 1.00 40.09 91 SER A C 1
ATOM 689 O O . SER A 1 91 ? -3.061 14.617 -1.382 1.00 40.09 91 SER A O 1
ATOM 691 N N . ARG A 1 92 ? -1.906 16.083 -0.105 1.00 46.75 92 ARG A N 1
ATOM 692 C CA . ARG A 1 92 ? -3.009 16.734 0.607 1.00 46.75 92 ARG A CA 1
ATOM 693 C C . ARG A 1 92 ? -3.856 17.626 -0.292 1.00 46.75 92 ARG A C 1
ATOM 695 O O . ARG A 1 92 ? -4.959 17.970 0.110 1.00 46.75 92 ARG A O 1
ATOM 702 N N . ASP A 1 93 ? -3.407 17.930 -1.505 1.00 44.34 93 ASP A N 1
ATOM 703 C CA . ASP A 1 93 ? -4.041 18.984 -2.304 1.00 44.34 93 ASP A CA 1
ATOM 704 C C . ASP A 1 93 ? -5.375 18.582 -2.942 1.00 44.34 93 ASP A C 1
ATOM 706 O O . ASP A 1 93 ? -6.150 19.456 -3.314 1.00 44.34 93 ASP A O 1
ATOM 710 N N . HIS A 1 94 ? -5.715 17.286 -2.963 1.00 55.19 94 HIS A N 1
ATOM 711 C CA . HIS A 1 94 ? -7.081 16.839 -3.282 1.00 55.19 94 HIS A CA 1
ATOM 712 C C . HIS A 1 94 ? -7.698 15.897 -2.241 1.00 55.19 94 HIS A C 1
ATOM 714 O O . HIS A 1 94 ? -8.819 15.459 -2.433 1.00 55.19 94 HIS A O 1
ATOM 720 N N . GLY A 1 95 ? -7.003 15.594 -1.135 1.00 66.25 95 GLY A N 1
ATOM 721 C CA . GLY A 1 95 ? -7.587 14.976 0.069 1.00 66.25 95 GLY A CA 1
ATOM 722 C C . GLY A 1 95 ? -8.206 13.576 -0.049 1.00 66.25 95 GLY A C 1
ATOM 723 O O . GLY A 1 95 ? -8.638 13.059 0.976 1.00 66.25 95 GLY A O 1
ATOM 724 N N . CYS A 1 96 ? -8.234 12.994 -1.246 1.00 82.75 96 CYS A N 1
ATOM 725 C CA . CYS A 1 96 ? -8.927 11.748 -1.531 1.00 82.75 96 CYS A CA 1
ATOM 726 C C . CYS A 1 96 ? -8.166 10.524 -1.049 1.00 82.75 96 CYS A C 1
ATOM 728 O O . CYS A 1 96 ? -7.003 10.323 -1.422 1.00 82.75 96 CYS A O 1
ATOM 730 N N . ARG A 1 97 ? -8.843 9.697 -0.254 1.00 81.94 97 ARG A N 1
ATOM 731 C CA . ARG A 1 97 ? -8.305 8.439 0.260 1.00 81.94 97 ARG A CA 1
ATOM 732 C C . ARG A 1 97 ? -8.985 7.252 -0.419 1.00 81.94 97 ARG A C 1
ATOM 734 O O . ARG A 1 97 ? -10.123 6.920 -0.113 1.00 81.94 97 ARG A O 1
ATOM 741 N N . PHE A 1 98 ? -8.248 6.576 -1.294 1.00 84.62 98 PHE A N 1
ATOM 742 C CA . PHE A 1 98 ? -8.685 5.321 -1.905 1.00 84.62 98 PHE A CA 1
ATOM 743 C C . PHE A 1 98 ? -8.139 4.144 -1.095 1.00 84.62 98 PHE A C 1
ATOM 745 O O . PHE A 1 98 ? -6.939 4.081 -0.821 1.00 84.62 98 PHE A O 1
ATOM 752 N N . ILE A 1 99 ? -9.017 3.236 -0.677 1.00 81.44 99 ILE A N 1
ATOM 753 C CA . ILE A 1 99 ? -8.665 2.046 0.101 1.00 81.44 99 ILE A CA 1
ATOM 754 C C . ILE A 1 99 ? -9.009 0.832 -0.756 1.00 81.44 99 ILE A C 1
ATOM 756 O O . ILE A 1 99 ? -10.160 0.644 -1.130 1.00 81.44 99 ILE A O 1
ATOM 760 N N . VAL A 1 100 ? -8.012 0.014 -1.088 1.00 85.12 100 VAL A N 1
ATOM 761 C CA . VAL A 1 100 ? -8.229 -1.219 -1.858 1.00 85.12 100 VAL A CA 1
ATOM 762 C C . VAL A 1 100 ? -9.154 -2.169 -1.089 1.00 85.12 100 VAL A C 1
ATOM 764 O O . VAL A 1 100 ? -8.925 -2.428 0.099 1.00 85.12 100 VAL A O 1
ATOM 767 N N . GLY A 1 101 ? -10.160 -2.694 -1.790 1.00 81.44 101 GLY A N 1
ATOM 768 C CA . GLY A 1 101 ? -11.230 -3.550 -1.272 1.00 81.44 101 GLY A CA 1
ATOM 769 C C . GLY A 1 101 ? -12.440 -2.786 -0.725 1.00 81.44 101 GLY A C 1
ATOM 770 O O . GLY A 1 101 ? -13.464 -3.405 -0.436 1.00 81.44 101 GLY A O 1
ATOM 771 N N . ASP A 1 102 ? -12.357 -1.459 -0.589 1.00 84.75 102 ASP A N 1
ATOM 772 C CA . ASP A 1 102 ? -13.500 -0.656 -0.157 1.00 84.75 102 ASP A CA 1
ATOM 773 C C . ASP A 1 102 ? -14.428 -0.336 -1.333 1.00 84.75 102 ASP A C 1
ATOM 775 O O . ASP A 1 102 ? -14.036 -0.311 -2.506 1.00 84.75 102 ASP A O 1
ATOM 779 N N . ARG A 1 103 ? -15.689 -0.054 -0.994 1.00 91.12 103 ARG A N 1
ATOM 780 C CA . ARG A 1 103 ? -16.679 0.452 -1.943 1.00 91.12 103 ARG A CA 1
ATOM 781 C C . ARG A 1 103 ? -16.592 1.970 -2.020 1.00 91.12 103 ARG A C 1
ATOM 783 O O . ARG A 1 103 ? -16.472 2.630 -0.991 1.00 91.12 103 ARG A O 1
ATOM 790 N N . ALA A 1 104 ? -16.709 2.508 -3.224 1.00 93.12 104 ALA A N 1
ATOM 791 C CA . ALA A 1 104 ? -16.768 3.941 -3.469 1.00 93.12 104 ALA A CA 1
ATOM 792 C C . ALA A 1 104 ? -17.888 4.261 -4.458 1.00 93.12 104 ALA A C 1
ATOM 794 O O . ALA A 1 104 ? -18.116 3.513 -5.415 1.00 93.12 104 ALA A O 1
ATOM 795 N N . ASP A 1 105 ? -18.567 5.382 -4.235 1.00 96.38 105 ASP A N 1
ATOM 796 C CA . ASP A 1 105 ? -19.505 5.915 -5.215 1.00 96.38 105 ASP A CA 1
ATOM 797 C C . ASP A 1 105 ? -18.727 6.680 -6.284 1.00 96.38 105 ASP A C 1
ATOM 799 O O . ASP A 1 105 ? -17.821 7.457 -5.984 1.00 96.38 105 ASP A O 1
ATOM 803 N N . TYR A 1 106 ? -19.055 6.449 -7.548 1.00 96.44 106 TYR A N 1
ATOM 804 C CA . TYR A 1 106 ? -18.384 7.045 -8.688 1.00 96.44 106 TYR A CA 1
ATOM 805 C C . TYR A 1 106 ? -19.374 7.448 -9.786 1.00 96.44 106 TYR A C 1
ATOM 807 O O . TYR A 1 106 ? -20.490 6.943 -9.869 1.00 96.44 106 TYR A O 1
ATOM 815 N N . SER A 1 107 ? -18.959 8.374 -10.643 1.00 96.81 107 SER A N 1
ATOM 816 C CA . SER A 1 107 ? -19.668 8.779 -11.856 1.00 96.81 107 SER A CA 1
ATOM 817 C C . SER A 1 107 ? -18.649 9.045 -12.960 1.00 96.81 107 SER A C 1
ATOM 819 O O . SER A 1 107 ? -17.653 9.738 -12.740 1.00 96.81 107 SER A O 1
ATOM 821 N N . ALA A 1 108 ? -18.874 8.476 -14.142 1.00 96.31 108 ALA A N 1
ATOM 822 C CA . ALA A 1 108 ? -18.000 8.640 -15.297 1.00 96.31 108 ALA A CA 1
ATOM 823 C C . ALA A 1 108 ? -18.669 9.552 -16.331 1.00 96.31 108 ALA A C 1
ATOM 825 O O . ALA A 1 108 ? -19.706 9.208 -16.893 1.00 96.31 108 ALA A O 1
ATOM 826 N N . GLU A 1 109 ? -18.064 10.707 -16.608 1.00 95.19 109 GLU A N 1
ATOM 827 C CA . GLU A 1 109 ? -18.611 11.691 -17.545 1.00 95.19 109 GLU A CA 1
ATOM 828 C C . GLU A 1 109 ? -17.480 12.388 -18.309 1.00 95.19 109 GLU A C 1
ATOM 830 O O . GLU A 1 109 ? -16.526 12.896 -17.717 1.00 95.19 109 GLU A O 1
ATOM 835 N N . GLY A 1 110 ? -17.559 12.404 -19.644 1.00 93.25 110 GLY A N 1
ATOM 836 C CA . GLY A 1 110 ? -16.634 13.173 -20.488 1.00 93.25 110 GLY A CA 1
ATOM 837 C C . GLY A 1 110 ? -15.148 12.821 -20.314 1.00 93.25 110 GLY A C 1
ATOM 838 O O . GLY A 1 110 ? -14.301 13.711 -20.362 1.00 93.25 110 GLY A O 1
ATOM 839 N N . GLY A 1 111 ? -14.820 11.547 -20.063 1.00 94.25 111 GLY A N 1
ATOM 840 C CA . GLY A 1 111 ? -13.439 11.093 -19.829 1.00 94.25 111 GLY A CA 1
ATOM 841 C C . GLY A 1 111 ? -12.883 11.434 -18.440 1.00 94.25 111 GLY A C 1
ATOM 842 O O . GLY A 1 111 ? -11.696 11.240 -18.177 1.00 94.25 111 GLY A O 1
ATOM 843 N N . LYS A 1 112 ? -13.725 11.938 -17.534 1.00 95.00 112 LYS A N 1
ATOM 844 C CA . LYS A 1 112 ? -13.392 12.156 -16.126 1.00 95.00 112 LYS A CA 1
ATOM 845 C C . LYS A 1 112 ? -14.130 11.138 -15.266 1.00 95.00 112 LYS A C 1
ATOM 847 O O . LYS A 1 112 ? -15.270 10.777 -15.557 1.00 95.00 112 LYS A O 1
ATOM 852 N N . LEU A 1 113 ? -13.471 10.702 -14.200 1.00 95.06 113 LEU A N 1
ATOM 853 C CA . LEU A 1 113 ? -14.065 9.872 -13.163 1.00 95.06 113 LEU A CA 1
ATOM 854 C C . LEU A 1 113 ? -14.199 10.712 -11.899 1.00 95.06 113 LEU A C 1
ATOM 856 O O . LEU A 1 113 ? -13.204 11.170 -11.334 1.00 95.06 113 LEU A O 1
ATOM 860 N N . TYR A 1 114 ? -15.436 10.941 -11.486 1.00 94.88 114 TYR A N 1
ATOM 861 C CA . TYR A 1 114 ? -15.765 11.569 -10.218 1.00 94.88 114 TYR A CA 1
ATOM 862 C C . TYR A 1 114 ? -15.949 10.466 -9.188 1.00 94.88 114 TYR A C 1
ATOM 864 O O . TYR A 1 114 ? -16.687 9.527 -9.455 1.00 94.88 114 TYR A O 1
ATOM 872 N N . VAL A 1 115 ? -15.283 10.549 -8.041 1.00 93.94 115 VAL A N 1
ATOM 873 C CA . VAL A 1 115 ? -15.335 9.510 -6.999 1.00 93.94 115 VAL A CA 1
ATOM 874 C C . VAL A 1 115 ? -15.582 10.164 -5.652 1.00 93.94 115 VAL A C 1
ATOM 876 O O . VAL A 1 115 ? -14.949 11.171 -5.357 1.00 93.94 115 VAL A O 1
ATOM 879 N N . ILE A 1 116 ? -16.475 9.611 -4.842 1.00 93.31 116 ILE A N 1
ATOM 880 C CA . ILE A 1 116 ? -16.661 9.994 -3.444 1.00 93.31 116 ILE A CA 1
ATOM 881 C C . ILE A 1 116 ? -15.839 9.025 -2.594 1.00 93.31 116 ILE A C 1
ATOM 883 O O . ILE A 1 116 ? -16.052 7.814 -2.646 1.00 93.31 116 ILE A O 1
ATOM 887 N N . ASP A 1 117 ? -14.862 9.551 -1.861 1.00 86.62 117 ASP A N 1
ATOM 888 C CA . ASP A 1 117 ? -14.012 8.737 -0.994 1.00 86.62 117 ASP A CA 1
ATOM 889 C C . ASP A 1 117 ? -14.714 8.333 0.316 1.00 86.62 117 ASP A C 1
ATOM 891 O O . ASP A 1 117 ? -15.842 8.739 0.601 1.00 86.62 117 ASP A O 1
ATOM 895 N N . ALA A 1 118 ? -14.030 7.536 1.141 1.00 80.19 118 ALA A N 1
ATOM 896 C CA . ALA A 1 118 ? -14.557 7.083 2.431 1.00 80.19 118 ALA A CA 1
ATOM 897 C C . ALA A 1 118 ? -14.849 8.231 3.424 1.00 80.19 118 ALA A C 1
ATOM 899 O O . ALA A 1 118 ? -15.626 8.045 4.360 1.00 80.19 118 ALA A O 1
ATOM 900 N N . ASP A 1 119 ? -14.260 9.414 3.216 1.00 82.69 119 ASP A N 1
ATOM 901 C CA . ASP A 1 119 ? -14.515 10.614 4.016 1.00 82.69 119 ASP A CA 1
ATOM 902 C C . ASP A 1 119 ? -15.688 11.451 3.456 1.00 82.69 119 ASP A C 1
ATOM 904 O O . ASP A 1 119 ? -15.996 12.520 3.992 1.00 82.69 119 ASP A O 1
ATOM 908 N N . GLY A 1 120 ? -16.328 11.016 2.364 1.00 87.81 120 GLY A N 1
ATOM 909 C CA . GLY A 1 120 ? -17.388 11.756 1.679 1.00 87.81 120 GLY A CA 1
ATOM 910 C C . GLY A 1 120 ? -16.883 12.893 0.783 1.00 87.81 120 GLY A C 1
ATOM 911 O O . GLY A 1 120 ? -17.672 13.746 0.370 1.00 87.81 120 GLY A O 1
ATOM 912 N N . LYS A 1 121 ? -15.580 12.954 0.481 1.00 88.88 121 LYS A N 1
ATOM 913 C CA . LYS A 1 121 ? -15.003 13.987 -0.390 1.00 88.88 121 LYS A CA 1
ATOM 914 C C . LYS A 1 121 ? -15.102 13.576 -1.849 1.00 88.88 121 LYS A C 1
ATOM 916 O O . LYS A 1 121 ? -14.765 12.453 -2.209 1.00 88.88 121 LYS A O 1
ATOM 921 N N . GLN A 1 122 ? -15.488 14.523 -2.701 1.00 91.50 122 GLN A N 1
ATOM 922 C CA . GLN A 1 122 ? -15.527 14.316 -4.143 1.00 91.50 122 GLN A CA 1
ATOM 923 C C . GLN A 1 122 ? -14.156 14.573 -4.784 1.00 91.50 122 GLN A C 1
ATOM 925 O O . GLN A 1 122 ? -13.552 15.635 -4.635 1.00 91.50 122 GLN A O 1
ATOM 930 N N . CYS A 1 123 ? -13.712 13.597 -5.560 1.00 90.50 123 CYS A N 1
ATOM 931 C CA . CYS A 1 123 ? -12.432 13.513 -6.241 1.00 90.50 123 CYS A CA 1
ATOM 932 C C . CYS A 1 123 ? -12.664 13.525 -7.741 1.00 90.50 123 CYS A C 1
ATOM 934 O O . CYS A 1 123 ? -13.580 12.863 -8.220 1.00 90.50 123 CYS A O 1
ATOM 936 N N . LYS A 1 124 ? -11.813 14.222 -8.490 1.00 92.56 124 LYS A N 1
ATOM 937 C CA . LYS A 1 124 ? -11.831 14.198 -9.953 1.00 92.56 124 LYS A CA 1
ATOM 938 C C . LYS A 1 124 ? -10.557 13.536 -10.461 1.00 92.56 124 LYS A C 1
ATOM 940 O O . LYS A 1 124 ? -9.461 13.987 -10.141 1.00 92.56 124 LYS A O 1
ATOM 945 N N . LEU A 1 125 ? -10.717 12.480 -11.247 1.00 91.62 125 LEU A N 1
ATOM 946 C CA . LEU A 1 125 ? -9.635 11.694 -11.834 1.00 91.62 125 LEU A CA 1
ATOM 947 C C . LEU A 1 125 ? -9.766 11.682 -13.363 1.00 91.62 125 LEU A C 1
ATOM 949 O O . LEU A 1 125 ? -10.859 11.857 -13.910 1.00 91.62 125 LEU A O 1
ATOM 953 N N . ASN A 1 126 ? -8.652 11.472 -14.060 1.00 92.38 126 ASN A N 1
ATOM 954 C CA . ASN A 1 126 ? -8.631 11.316 -15.514 1.00 92.38 126 ASN A CA 1
ATOM 955 C C . ASN A 1 126 ? -8.793 9.853 -15.879 1.00 92.38 126 ASN A C 1
ATOM 957 O O . ASN A 1 126 ? -7.953 9.054 -15.488 1.00 92.38 126 ASN A O 1
ATOM 961 N N . ILE A 1 127 ? -9.811 9.491 -16.658 1.00 94.38 127 ILE A N 1
ATOM 962 C CA . ILE A 1 127 ? -9.932 8.115 -17.147 1.00 94.38 127 ILE A CA 1
ATOM 963 C C . ILE A 1 127 ? -8.842 7.891 -18.199 1.00 94.38 127 ILE A C 1
ATOM 965 O O . ILE A 1 127 ? -8.868 8.507 -19.262 1.00 94.38 127 ILE A O 1
ATOM 969 N N . ILE A 1 128 ? -7.896 6.999 -17.906 1.00 93.00 128 ILE A N 1
ATOM 970 C CA . ILE A 1 128 ? -6.886 6.542 -18.870 1.00 93.00 128 ILE A CA 1
ATOM 971 C C . ILE A 1 128 ? -7.462 5.405 -19.711 1.00 93.00 128 ILE A C 1
ATOM 973 O O . ILE A 1 128 ? -7.247 5.337 -20.921 1.00 93.00 128 ILE A O 1
ATOM 977 N N . ARG A 1 129 ? -8.183 4.485 -19.060 1.00 92.50 129 ARG A N 1
ATOM 978 C CA . ARG A 1 129 ? -8.747 3.294 -19.695 1.00 92.50 129 ARG A CA 1
ATOM 979 C C . ARG A 1 129 ? -10.111 2.976 -19.104 1.00 92.50 129 ARG A C 1
ATOM 981 O O . ARG A 1 129 ? -10.288 3.018 -17.891 1.00 92.50 129 ARG A O 1
ATOM 988 N N . GLN A 1 130 ? -11.037 2.595 -19.973 1.00 95.12 130 GLN A N 1
ATOM 989 C CA . GLN A 1 130 ? -12.327 2.023 -19.613 1.00 95.12 130 GLN A CA 1
ATOM 990 C C . GLN A 1 130 ? -12.463 0.689 -20.345 1.00 95.12 130 GLN A C 1
ATOM 992 O O . GLN A 1 130 ? -12.346 0.644 -21.569 1.00 95.12 130 GLN A O 1
ATOM 997 N N . ALA A 1 131 ? -12.676 -0.391 -19.599 1.00 92.38 131 ALA A N 1
ATOM 998 C CA . ALA A 1 131 ? -12.903 -1.725 -20.143 1.00 92.38 131 ALA A CA 1
ATOM 999 C C . ALA A 1 131 ? -14.301 -2.199 -19.745 1.00 92.38 131 ALA A C 1
ATOM 1001 O O . ALA A 1 131 ? -14.689 -2.046 -18.591 1.00 92.38 131 ALA A O 1
ATOM 1002 N N . HIS A 1 132 ? -15.060 -2.752 -20.690 1.00 94.50 132 HIS A N 1
ATOM 1003 C CA . HIS A 1 132 ? -16.327 -3.404 -20.373 1.00 94.50 132 HIS A CA 1
ATOM 1004 C C . HIS A 1 132 ? -16.024 -4.717 -19.647 1.00 94.50 132 HIS A C 1
ATOM 1006 O O . HIS A 1 132 ? -15.210 -5.515 -20.115 1.00 94.50 132 HIS A O 1
ATOM 1012 N N . LEU A 1 133 ? -16.652 -4.930 -18.497 1.00 88.56 133 LEU A N 1
ATOM 1013 C CA . LEU A 1 133 ? -16.608 -6.208 -17.809 1.00 88.56 133 LEU A CA 1
ATOM 1014 C C . LEU A 1 133 ? -17.531 -7.142 -18.576 1.00 88.56 133 LEU A C 1
ATOM 1016 O O . LEU A 1 133 ? -18.724 -6.873 -18.703 1.00 88.56 133 LEU A O 1
ATOM 1020 N N . GLU A 1 134 ? -16.985 -8.220 -19.134 1.00 85.06 134 GLU A N 1
ATOM 1021 C CA . GLU A 1 134 ? -17.829 -9.282 -19.672 1.00 85.06 134 GLU A CA 1
ATOM 1022 C C . GLU A 1 134 ? -18.822 -9.676 -18.573 1.00 85.06 134 GLU A C 1
ATOM 1024 O O . GLU A 1 134 ? -18.377 -9.961 -17.451 1.00 85.06 134 GLU A O 1
ATOM 1029 N N . PRO A 1 135 ? -20.145 -9.642 -18.837 1.00 75.19 135 PRO A N 1
ATOM 1030 C CA . PRO A 1 135 ? -21.115 -10.073 -17.850 1.00 75.19 135 PRO A CA 1
ATOM 1031 C C . PRO A 1 135 ? -20.674 -11.465 -17.451 1.00 75.19 135 PRO A C 1
ATOM 1033 O O . PRO A 1 135 ? -20.521 -12.317 -18.330 1.00 75.19 135 PRO A O 1
ATOM 1036 N N . ALA A 1 136 ? -20.376 -11.655 -16.160 1.00 62.16 136 ALA A N 1
ATOM 1037 C CA . ALA A 1 136 ? -19.961 -12.942 -15.637 1.00 62.16 136 ALA A CA 1
ATOM 1038 C C . ALA A 1 136 ? -21.041 -13.917 -16.081 1.00 62.16 136 ALA A C 1
ATOM 1040 O O . ALA A 1 136 ? -22.146 -13.912 -15.535 1.00 62.16 136 ALA A O 1
ATOM 1041 N N . THR A 1 137 ? -20.763 -14.640 -17.169 1.00 55.12 137 THR A N 1
ATOM 1042 C CA . THR A 1 137 ? -21.711 -15.555 -17.775 1.00 55.12 137 THR A CA 1
ATOM 1043 C C . THR A 1 137 ? -21.925 -16.528 -16.658 1.00 55.12 137 THR A C 1
ATOM 1045 O O . THR A 1 137 ? -20.974 -17.215 -16.289 1.00 55.12 137 THR A O 1
ATOM 1048 N N . GLN A 1 138 ? -23.092 -16.438 -16.017 1.00 51.50 138 GLN A N 1
ATOM 1049 C CA . GLN A 1 138 ? -23.420 -17.205 -14.835 1.00 51.50 138 GLN A CA 1
ATOM 1050 C C . GLN A 1 138 ? -23.213 -18.648 -15.251 1.00 51.50 138 GLN A C 1
ATOM 1052 O O . GLN A 1 138 ? -24.051 -19.216 -15.952 1.00 51.50 138 GLN A O 1
ATOM 1057 N N . ALA A 1 139 ? -22.040 -19.195 -14.923 1.00 53.56 139 ALA A N 1
ATOM 1058 C CA . ALA A 1 139 ? -21.723 -20.577 -15.167 1.00 53.56 139 ALA A CA 1
ATOM 1059 C C . ALA A 1 139 ? -22.844 -21.300 -14.449 1.00 53.56 139 ALA A C 1
ATOM 1061 O O . ALA A 1 139 ? -22.996 -21.126 -13.237 1.00 53.56 139 ALA A O 1
ATOM 1062 N N . GLN A 1 140 ? -23.710 -21.934 -15.242 1.00 52.62 140 GLN A N 1
ATOM 1063 C CA . GLN A 1 140 ? -24.955 -22.523 -14.791 1.00 52.62 140 GLN A CA 1
ATOM 1064 C C . GLN A 1 140 ? -24.673 -23.240 -13.481 1.00 52.62 140 GLN A C 1
ATOM 1066 O O . GLN A 1 140 ? -23.926 -24.219 -13.453 1.00 52.62 140 GLN A O 1
ATOM 1071 N N . LEU A 1 141 ? -25.226 -22.694 -12.398 1.00 51.88 141 LEU A N 1
ATOM 1072 C CA . LEU A 1 141 ? -25.314 -23.364 -11.117 1.00 51.88 141 LEU A CA 1
ATOM 1073 C C . LEU A 1 141 ? -26.051 -24.667 -11.401 1.00 51.88 141 LEU A C 1
ATOM 1075 O O . LEU A 1 141 ? -27.277 -24.692 -11.496 1.00 51.88 141 LEU A O 1
ATOM 1079 N N . VAL A 1 142 ? -25.294 -25.743 -11.612 1.00 59.62 142 VAL A N 1
ATOM 1080 C CA . VAL A 1 142 ? -25.832 -27.092 -11.545 1.00 59.62 142 VAL A CA 1
ATOM 1081 C C . VAL A 1 142 ? -26.423 -27.188 -10.139 1.00 59.62 142 VAL A C 1
ATOM 1083 O O . VAL A 1 142 ? -25.679 -26.994 -9.174 1.00 59.62 142 VAL A O 1
ATOM 1086 N N . PRO A 1 143 ? -27.743 -27.388 -9.992 1.00 47.53 143 PRO A N 1
ATOM 1087 C CA . PRO A 1 143 ? -28.375 -27.401 -8.685 1.00 47.53 143 PRO A CA 1
ATOM 1088 C C . PRO A 1 143 ? -27.730 -28.498 -7.838 1.00 47.53 143 PRO A C 1
ATOM 1090 O O . PRO A 1 143 ? -27.836 -29.687 -8.142 1.00 47.53 143 PRO A O 1
ATOM 1093 N N . GLN A 1 144 ? -27.022 -28.086 -6.788 1.00 52.44 144 GLN A N 1
ATOM 1094 C CA . GLN A 1 144 ? -26.503 -28.992 -5.776 1.00 52.44 144 GLN A CA 1
ATOM 1095 C C . GLN A 1 144 ? -27.705 -29.621 -5.052 1.00 52.44 144 GLN A C 1
ATOM 1097 O O . GLN A 1 144 ? -28.573 -28.881 -4.577 1.00 52.44 144 GLN A O 1
ATOM 1102 N N . PRO A 1 145 ? -27.803 -30.960 -4.968 1.00 56.47 145 PRO A N 1
ATOM 1103 C CA . PRO A 1 145 ? -28.887 -31.603 -4.247 1.00 56.47 145 PRO A CA 1
ATOM 1104 C C . PRO A 1 145 ? -28.825 -31.215 -2.769 1.00 56.47 145 PRO A C 1
ATOM 1106 O O . PRO A 1 145 ? -27.807 -31.360 -2.093 1.00 56.47 145 PRO A O 1
ATOM 1109 N N . THR A 1 146 ? -29.942 -30.683 -2.290 1.00 51.56 146 THR A N 1
ATOM 1110 C CA . THR A 1 146 ? -30.156 -30.265 -0.911 1.00 51.56 146 THR A CA 1
ATOM 1111 C C . THR A 1 146 ? -30.292 -31.507 -0.031 1.00 51.56 146 THR A C 1
ATOM 1113 O O . THR A 1 146 ? -31.351 -32.128 0.003 1.00 51.56 146 THR A O 1
ATOM 1116 N N . THR A 1 147 ? -29.236 -31.882 0.690 1.00 56.22 147 THR A N 1
ATOM 1117 C CA . THR A 1 147 ? -29.344 -32.845 1.796 1.00 56.22 147 THR A CA 1
ATOM 1118 C C . THR A 1 147 ? -29.546 -32.068 3.089 1.00 56.22 147 THR A C 1
ATOM 1120 O O . THR A 1 147 ? -28.611 -31.486 3.637 1.00 56.22 147 THR A O 1
ATOM 1123 N N . SER A 1 148 ? -30.790 -32.035 3.564 1.00 58.41 148 SER A N 1
ATOM 1124 C CA . SER A 1 148 ? -31.130 -31.597 4.915 1.00 58.41 148 SER A CA 1
ATOM 1125 C C . SER A 1 148 ? -30.870 -32.736 5.898 1.00 58.41 148 SER A C 1
ATOM 1127 O O . SER A 1 148 ? -31.603 -33.719 5.901 1.00 58.41 148 SER A O 1
ATOM 1129 N N . GLU A 1 149 ? -29.884 -32.579 6.777 1.00 61.19 149 GLU A N 1
ATOM 1130 C CA . GLU A 1 149 ? -29.815 -33.344 8.022 1.00 61.19 149 GLU A CA 1
ATOM 1131 C C . GLU A 1 149 ? -29.530 -32.379 9.177 1.00 61.19 149 GLU A C 1
ATOM 1133 O O . GLU A 1 149 ? -28.423 -31.885 9.376 1.00 61.19 149 GLU A O 1
ATOM 1138 N N . GLN A 1 150 ? -30.602 -32.041 9.892 1.00 60.41 150 GLN A N 1
ATOM 1139 C CA . GLN A 1 150 ? -30.594 -31.171 11.057 1.00 60.41 150 GLN A CA 1
ATOM 1140 C C . GLN A 1 150 ? -30.387 -32.036 12.304 1.00 60.41 150 GLN A C 1
ATOM 1142 O O . GLN A 1 150 ? -31.332 -32.631 12.820 1.00 60.41 150 GLN A O 1
ATOM 1147 N N . VAL A 1 151 ? -29.150 -32.081 12.804 1.00 58.22 151 VAL A N 1
ATOM 1148 C CA . VAL A 1 151 ? -28.817 -32.626 14.128 1.00 58.22 151 VAL A CA 1
ATOM 1149 C C . VAL A 1 151 ? -28.460 -31.467 15.058 1.00 58.22 151 VAL A C 1
ATOM 1151 O O . VAL A 1 151 ? -27.628 -30.621 14.742 1.00 58.22 151 VAL A O 1
ATOM 1154 N N . ALA A 1 152 ? -29.143 -31.414 16.201 1.00 67.44 152 ALA A N 1
ATOM 1155 C CA . ALA A 1 152 ? -29.011 -30.374 17.215 1.00 67.44 152 ALA A CA 1
ATOM 1156 C C . ALA A 1 152 ? -27.596 -30.324 17.833 1.00 67.44 152 ALA A C 1
ATOM 1158 O O . ALA A 1 152 ? -27.042 -31.379 18.156 1.00 67.44 152 ALA A O 1
ATOM 1159 N N . PRO A 1 153 ? -27.017 -29.134 18.088 1.00 60.53 153 PRO A N 1
ATOM 1160 C CA . PRO A 1 153 ? -25.734 -29.051 18.764 1.00 60.53 153 PRO A CA 1
ATOM 1161 C C . PRO A 1 153 ? -25.881 -29.175 20.286 1.00 60.53 153 PRO A C 1
ATOM 1163 O O . PRO A 1 153 ? -26.604 -28.433 20.952 1.00 60.53 153 PRO A O 1
ATOM 1166 N N . ARG A 1 154 ? -25.125 -30.129 20.828 1.00 52.59 154 ARG A N 1
ATOM 1167 C CA . ARG A 1 154 ? -24.747 -30.262 22.239 1.00 52.59 154 ARG A CA 1
ATOM 1168 C C . ARG A 1 154 ? -23.765 -29.127 22.585 1.00 52.59 154 ARG A C 1
ATOM 1170 O O . ARG A 1 154 ? -22.886 -28.860 21.766 1.00 52.59 154 ARG A O 1
ATOM 1177 N N . PRO A 1 155 ? -23.848 -28.477 23.761 1.00 49.34 155 PRO A N 1
ATOM 1178 C CA . PRO A 1 155 ? -22.851 -27.493 24.168 1.00 49.34 155 PRO A CA 1
ATOM 1179 C C . PRO A 1 155 ? -21.551 -28.225 24.515 1.00 49.34 155 PRO A C 1
ATOM 1181 O O . PRO A 1 155 ? -21.366 -28.716 25.626 1.00 49.34 155 PRO A O 1
ATOM 1184 N N . THR A 1 156 ? -20.665 -28.344 23.532 1.00 47.19 156 THR A N 1
ATOM 1185 C CA . THR A 1 156 ? -19.275 -28.731 23.752 1.00 47.19 156 THR A CA 1
ATOM 1186 C C . THR A 1 156 ? -18.487 -27.446 23.932 1.00 47.19 156 THR A C 1
ATOM 1188 O O . THR A 1 156 ? -18.375 -26.649 23.005 1.00 47.19 156 THR A O 1
ATOM 1191 N N . THR A 1 157 ? -17.961 -27.239 25.135 1.00 49.78 157 THR A N 1
ATOM 1192 C CA . THR A 1 157 ? -16.943 -26.232 25.429 1.00 49.78 157 THR A CA 1
ATOM 1193 C C . THR A 1 157 ? -15.795 -26.391 24.434 1.00 49.78 157 THR A C 1
ATOM 1195 O O . THR A 1 157 ? -14.999 -27.323 24.545 1.00 49.78 157 THR A O 1
ATOM 1198 N N . SER A 1 158 ? -15.726 -25.504 23.439 1.00 44.91 158 SER A N 1
ATOM 1199 C CA . SER A 1 158 ? -14.572 -25.387 22.555 1.00 44.91 158 SER A CA 1
ATOM 1200 C C . SER A 1 158 ? -13.385 -24.927 23.389 1.00 44.91 158 SER A C 1
ATOM 1202 O O . SER A 1 158 ? -13.218 -23.741 23.660 1.00 44.91 158 SER A O 1
ATOM 1204 N N . GLN A 1 159 ? -12.530 -25.873 23.773 1.00 48.41 159 GLN A N 1
ATOM 1205 C CA . GLN A 1 159 ? -11.105 -25.588 23.834 1.00 48.41 159 GLN A CA 1
ATOM 1206 C C . GLN A 1 159 ? -10.718 -25.151 22.424 1.00 48.41 159 GLN A C 1
ATOM 1208 O O . GLN A 1 159 ? -10.624 -25.965 21.507 1.00 48.41 159 GLN A O 1
ATOM 1213 N N . GLN A 1 160 ? -10.644 -23.835 22.243 1.00 46.88 160 GLN A N 1
ATOM 1214 C CA . GLN A 1 160 ? -10.174 -23.187 21.035 1.00 46.88 160 GLN A CA 1
ATOM 1215 C C . GLN A 1 160 ? -8.753 -23.696 20.807 1.00 46.88 160 GLN A C 1
ATOM 1217 O O . GLN A 1 160 ? -7.823 -23.277 21.490 1.00 46.88 160 GLN A O 1
ATOM 1222 N N . ALA A 1 161 ? -8.621 -24.689 19.925 1.00 46.50 161 ALA A N 1
ATOM 1223 C CA . ALA A 1 161 ? -7.332 -25.163 19.464 1.00 46.50 161 ALA A CA 1
ATOM 1224 C C . ALA A 1 161 ? -6.559 -23.930 18.998 1.00 46.50 161 ALA A C 1
ATOM 1226 O O . ALA A 1 161 ? -7.088 -23.152 18.197 1.00 46.50 161 ALA A O 1
ATOM 1227 N N . GLU A 1 162 ? -5.369 -23.711 19.560 1.00 56.56 162 GLU A N 1
ATOM 1228 C CA . GLU A 1 162 ? -4.538 -22.599 19.124 1.00 56.56 162 GLU A CA 1
ATOM 1229 C C . GLU A 1 162 ? -4.387 -22.701 17.603 1.00 56.56 162 GLU A C 1
ATOM 1231 O O . GLU A 1 162 ? -4.033 -23.775 17.098 1.00 56.56 162 GLU A O 1
ATOM 1236 N N . PRO A 1 163 ? -4.735 -21.639 16.856 1.00 58.78 163 PRO A N 1
ATOM 1237 C CA . PRO A 1 163 ? -4.641 -21.667 15.410 1.00 58.78 163 PRO A CA 1
ATOM 1238 C C . PRO A 1 163 ? -3.200 -22.005 15.054 1.00 58.78 163 PRO A C 1
ATOM 1240 O O . PRO A 1 163 ? -2.268 -21.399 15.581 1.00 58.78 163 PRO A O 1
ATOM 1243 N N . LYS A 1 164 ? -3.030 -23.011 14.197 1.00 54.25 164 LYS A N 1
ATOM 1244 C CA . LYS A 1 164 ? -1.730 -23.439 13.692 1.00 54.25 164 LYS A CA 1
ATOM 1245 C C . LYS A 1 164 ? -1.049 -22.214 13.071 1.00 54.25 164 LYS A C 1
ATOM 1247 O O . LYS A 1 164 ? -1.520 -21.680 12.068 1.00 54.25 164 LYS A O 1
ATOM 1252 N N . ARG A 1 165 ? -0.031 -21.687 13.752 1.00 65.94 165 ARG A N 1
ATOM 1253 C CA . ARG A 1 165 ? 0.635 -20.438 13.373 1.00 65.94 165 ARG A CA 1
ATOM 1254 C C . ARG A 1 165 ? 1.692 -20.767 12.325 1.00 65.94 165 ARG A C 1
ATOM 1256 O O . ARG A 1 165 ? 2.829 -21.056 12.667 1.00 65.94 165 ARG A O 1
ATOM 1263 N N . ASP A 1 166 ? 1.283 -20.799 11.061 1.00 65.75 166 ASP A N 1
ATOM 1264 C CA . ASP A 1 166 ? 2.137 -21.291 9.970 1.00 65.75 166 ASP A CA 1
ATOM 1265 C C . ASP A 1 166 ? 3.198 -20.273 9.496 1.00 65.75 166 ASP A C 1
ATOM 1267 O O . ASP A 1 166 ? 4.095 -20.645 8.744 1.00 65.75 166 ASP A O 1
ATOM 1271 N N . PHE A 1 167 ? 3.134 -19.007 9.928 1.00 71.00 167 PHE A N 1
ATOM 1272 C CA . PHE A 1 167 ? 4.081 -17.966 9.513 1.00 71.00 167 PHE A CA 1
ATOM 1273 C C . PHE A 1 167 ? 4.667 -17.214 10.709 1.00 71.00 167 PHE A C 1
ATOM 1275 O O . PHE A 1 167 ? 3.923 -16.560 11.435 1.00 71.00 167 PHE A O 1
ATOM 1282 N N . ASP A 1 168 ? 5.988 -17.287 10.867 1.00 77.94 168 ASP A N 1
ATOM 1283 C CA . ASP A 1 168 ? 6.758 -16.600 11.904 1.00 77.94 168 ASP A CA 1
ATOM 1284 C C . ASP A 1 168 ? 7.721 -15.597 11.246 1.00 77.94 168 ASP A C 1
ATOM 1286 O O . ASP A 1 168 ? 8.674 -15.984 10.565 1.00 77.94 168 ASP A O 1
ATOM 1290 N N . PHE A 1 169 ? 7.474 -14.302 11.443 1.00 82.88 169 PHE A N 1
ATOM 1291 C CA . PHE A 1 169 ? 8.426 -13.251 11.103 1.00 82.88 169 PHE A CA 1
ATOM 1292 C C . PHE A 1 169 ? 8.988 -12.677 12.397 1.00 82.88 169 PHE A C 1
ATOM 1294 O O . PHE A 1 169 ? 8.360 -11.837 13.027 1.00 82.88 169 PHE A O 1
ATOM 1301 N N . ARG A 1 170 ? 10.174 -13.142 12.807 1.00 86.38 170 ARG A N 1
ATOM 1302 C CA . ARG A 1 170 ? 10.878 -12.643 14.007 1.00 86.38 170 ARG A CA 1
ATOM 1303 C C . ARG A 1 170 ? 10.053 -12.747 15.300 1.00 86.38 170 ARG A C 1
ATOM 1305 O O . ARG A 1 170 ? 10.042 -11.842 16.125 1.00 86.38 170 ARG A O 1
ATOM 1312 N N . HIS A 1 171 ? 9.377 -13.873 15.488 1.00 88.31 171 HIS A N 1
ATOM 1313 C CA . HIS A 1 171 ? 8.450 -14.167 16.586 1.00 88.31 171 HIS A CA 1
ATOM 1314 C C . HIS A 1 171 ? 7.136 -13.378 16.540 1.00 88.31 171 HIS A C 1
ATOM 1316 O O . HIS A 1 171 ? 6.361 -13.406 17.502 1.00 88.31 171 HIS A O 1
ATOM 1322 N N . VAL A 1 172 ? 6.862 -12.721 15.411 1.00 92.00 172 VAL A N 1
ATOM 1323 C CA . VAL A 1 172 ? 5.641 -11.971 15.141 1.00 92.00 172 VAL A CA 1
ATOM 1324 C C . VAL A 1 172 ? 4.779 -12.716 14.119 1.00 92.00 172 VAL A C 1
ATOM 1326 O O . VAL A 1 172 ? 5.267 -13.253 13.124 1.00 92.00 172 VAL A O 1
ATOM 1329 N N . TYR A 1 173 ? 3.468 -12.724 14.364 1.00 90.12 173 TYR A N 1
ATOM 1330 C CA . TYR A 1 173 ? 2.482 -13.460 13.575 1.00 90.12 173 TYR A CA 1
ATOM 1331 C C . TYR A 1 173 ? 1.378 -12.529 13.075 1.00 90.12 173 TYR A C 1
ATOM 1333 O O . TYR A 1 173 ? 0.982 -11.577 13.753 1.00 90.12 173 TYR A O 1
ATOM 1341 N N . TRP A 1 174 ? 0.815 -12.844 11.909 1.00 89.25 174 TRP A N 1
ATOM 1342 C CA . TRP A 1 174 ? -0.339 -12.119 11.379 1.00 89.25 174 TRP A CA 1
ATOM 1343 C C . TRP A 1 174 ? -1.522 -12.156 12.350 1.00 89.25 174 TRP A C 1
ATOM 1345 O O . TRP A 1 174 ? -1.831 -13.184 12.951 1.00 89.25 174 TRP A O 1
ATOM 1355 N N . GLY A 1 175 ? -2.185 -11.011 12.508 1.00 86.19 175 GLY A N 1
ATOM 1356 C CA . GLY A 1 175 ? -3.273 -10.816 13.463 1.00 86.19 175 GLY A CA 1
ATOM 1357 C C . GLY A 1 175 ? -2.844 -10.401 14.875 1.00 86.19 175 GLY A C 1
ATOM 1358 O O . GLY A 1 175 ? -3.723 -10.064 15.676 1.00 86.19 175 GLY A O 1
ATOM 1359 N N . MET A 1 176 ? -1.542 -10.362 15.188 1.00 93.44 176 MET A N 1
ATOM 1360 C CA . MET A 1 176 ? -1.065 -9.752 16.436 1.00 93.44 176 MET A CA 1
ATOM 1361 C C . MET A 1 176 ? -1.504 -8.288 16.537 1.00 93.44 176 MET A C 1
ATOM 1363 O O . MET A 1 176 ? -1.562 -7.566 15.543 1.00 93.44 176 MET A O 1
ATOM 1367 N N . SER A 1 177 ? -1.857 -7.864 17.742 1.00 96.56 177 SER A N 1
ATOM 1368 C CA . SER A 1 177 ? -2.094 -6.461 18.082 1.00 96.56 177 SER A CA 1
ATOM 1369 C C . SER A 1 177 ? -0.791 -5.667 18.110 1.00 96.56 177 SER A C 1
ATOM 1371 O O . SER A 1 177 ? 0.297 -6.235 18.209 1.00 96.56 177 SER A O 1
ATOM 1373 N N . THR A 1 178 ? -0.896 -4.342 18.043 1.00 96.81 178 THR A N 1
ATOM 1374 C CA . THR A 1 178 ? 0.254 -3.435 18.143 1.00 96.81 178 THR A CA 1
ATOM 1375 C C . THR A 1 178 ? 1.059 -3.695 19.418 1.00 96.81 178 THR A C 1
ATOM 1377 O O . THR A 1 178 ? 2.283 -3.777 19.371 1.00 96.81 178 THR A O 1
ATOM 1380 N N . GLU A 1 179 ? 0.383 -3.906 20.547 1.00 97.56 179 GLU A N 1
ATOM 1381 C CA . GLU A 1 179 ? 1.004 -4.177 21.845 1.00 97.56 179 GLU A CA 1
ATOM 1382 C C . GLU A 1 179 ? 1.737 -5.522 21.870 1.00 97.56 179 GLU A C 1
ATOM 1384 O O . GLU A 1 179 ? 2.822 -5.615 22.439 1.00 97.56 179 GLU A O 1
ATOM 1389 N N . GLU A 1 180 ? 1.180 -6.556 21.231 1.00 96.56 180 GLU A N 1
ATOM 1390 C CA . GLU A 1 180 ? 1.836 -7.864 21.103 1.00 96.56 180 GLU A CA 1
ATOM 1391 C C . GLU A 1 180 ? 3.109 -7.777 20.251 1.00 96.56 180 GLU A C 1
ATOM 1393 O O . GLU A 1 180 ? 4.123 -8.372 20.614 1.00 96.56 180 GLU A O 1
ATOM 1398 N N . VAL A 1 181 ? 3.094 -6.993 19.165 1.00 96.44 181 VAL A N 1
ATOM 1399 C CA . VAL A 1 181 ? 4.293 -6.762 18.339 1.00 96.44 181 VAL A CA 1
ATOM 1400 C C . VAL A 1 181 ? 5.356 -5.984 19.115 1.00 96.44 181 VAL A C 1
ATOM 1402 O O . VAL A 1 181 ? 6.521 -6.372 19.105 1.00 96.44 181 VAL A O 1
ATOM 1405 N N . ILE A 1 182 ? 4.968 -4.934 19.847 1.00 97.00 182 ILE A N 1
ATOM 1406 C CA . ILE A 1 182 ? 5.887 -4.173 20.713 1.00 97.00 182 ILE A CA 1
ATOM 1407 C C . ILE A 1 182 ? 6.466 -5.068 21.817 1.00 97.00 182 ILE A C 1
ATOM 1409 O O . ILE A 1 182 ? 7.643 -4.960 22.149 1.00 97.00 182 ILE A O 1
ATOM 1413 N N . ALA A 1 183 ? 5.675 -5.982 22.381 1.00 96.50 183 ALA A N 1
ATOM 1414 C CA . ALA A 1 183 ? 6.168 -6.926 23.380 1.00 96.50 183 ALA A CA 1
ATOM 1415 C C . ALA A 1 183 ? 7.198 -7.915 22.801 1.00 96.50 183 ALA A C 1
ATOM 1417 O O . ALA A 1 183 ? 8.118 -8.311 23.516 1.00 96.50 183 ALA A O 1
ATOM 1418 N N . ALA A 1 184 ? 7.058 -8.299 21.528 1.00 95.25 184 ALA A N 1
ATOM 1419 C CA . ALA A 1 184 ? 7.970 -9.216 20.847 1.00 95.25 184 ALA A CA 1
ATOM 1420 C C . ALA A 1 184 ? 9.266 -8.536 20.359 1.00 95.25 184 ALA A C 1
ATOM 1422 O O . ALA A 1 184 ? 10.351 -9.082 20.549 1.00 95.25 184 ALA A O 1
ATOM 1423 N N . GLU A 1 185 ? 9.170 -7.348 19.756 1.00 95.44 185 GLU A N 1
ATOM 1424 C CA . GLU A 1 185 ? 10.302 -6.648 19.112 1.00 95.44 185 GLU A CA 1
ATOM 1425 C C . GLU A 1 185 ? 10.937 -5.552 19.986 1.00 95.44 185 GLU A C 1
ATOM 1427 O O . GLU A 1 185 ? 12.053 -5.091 19.728 1.00 95.44 185 GLU A O 1
ATOM 1432 N N . GLY A 1 186 ? 10.243 -5.131 21.042 1.00 96.44 186 GLY A N 1
ATOM 1433 C CA . GLY A 1 186 ? 10.617 -4.007 21.890 1.00 96.44 186 GLY A CA 1
ATOM 1434 C C . GLY A 1 186 ? 10.019 -2.678 21.425 1.00 96.44 186 GLY A C 1
ATOM 1435 O O . GLY A 1 186 ? 9.062 -2.618 20.653 1.00 96.44 186 GLY A O 1
ATOM 1436 N N . GLN A 1 187 ? 10.579 -1.578 21.930 1.00 97.88 187 GLN A N 1
ATOM 1437 C CA . GLN A 1 187 ? 10.079 -0.239 21.626 1.00 97.88 187 GLN A CA 1
ATOM 1438 C C . GLN A 1 187 ? 10.434 0.160 20.178 1.00 97.88 187 GLN A C 1
ATOM 1440 O O . GLN A 1 187 ? 11.615 0.094 19.820 1.00 97.88 187 GLN A O 1
ATOM 1445 N N . PRO A 1 188 ? 9.457 0.599 19.361 1.00 97.75 188 PRO A N 1
ATOM 1446 C CA . PRO A 1 188 ? 9.711 1.092 18.011 1.00 97.75 188 PRO A CA 1
ATOM 1447 C C . PRO A 1 188 ? 10.378 2.471 18.036 1.00 97.75 188 PRO A C 1
ATOM 1449 O O . PRO A 1 188 ? 10.124 3.286 18.927 1.00 97.75 188 PRO A O 1
ATOM 1452 N N . ASP A 1 189 ? 11.181 2.751 17.012 1.00 96.94 189 ASP A N 1
ATOM 1453 C CA . ASP A 1 189 ? 11.830 4.049 16.803 1.00 96.94 189 ASP A CA 1
ATOM 1454 C C . ASP A 1 189 ? 10.825 5.101 16.324 1.00 96.94 189 ASP A C 1
ATOM 1456 O O . ASP A 1 189 ? 10.903 6.277 16.690 1.00 96.94 189 ASP A O 1
ATOM 1460 N N . LYS A 1 190 ? 9.846 4.673 15.517 1.00 94.88 190 LYS A N 1
ATOM 1461 C CA . LYS A 1 190 ? 8.702 5.492 15.099 1.00 94.88 190 LYS A CA 1
ATOM 1462 C C . LYS A 1 190 ? 7.428 4.657 15.121 1.00 94.88 190 LYS A C 1
ATOM 1464 O O . LYS A 1 190 ? 7.449 3.467 14.823 1.00 94.88 190 LYS A O 1
ATOM 1469 N N . SER A 1 191 ? 6.311 5.292 15.445 1.00 96.38 191 SER A N 1
ATOM 1470 C CA . SER A 1 191 ? 5.002 4.644 15.479 1.00 96.38 191 SER A CA 1
ATOM 1471 C C . SER A 1 191 ? 3.916 5.631 15.072 1.00 96.38 191 SER A C 1
ATOM 1473 O O . SER A 1 191 ? 3.953 6.797 15.472 1.00 96.38 191 SER A O 1
ATOM 1475 N N . ASP A 1 192 ? 2.956 5.148 14.289 1.00 93.56 192 ASP A N 1
ATOM 1476 C CA . ASP A 1 192 ? 1.666 5.794 14.071 1.00 93.56 192 ASP A CA 1
ATOM 1477 C C . ASP A 1 192 ? 0.516 4.769 14.168 1.00 93.56 192 ASP A C 1
ATOM 1479 O O . ASP A 1 192 ? 0.713 3.636 14.608 1.00 93.56 192 ASP A O 1
ATOM 1483 N N . GLU A 1 193 ? -0.710 5.173 13.818 1.00 88.38 193 GLU A N 1
ATOM 1484 C CA . GLU A 1 193 ? -1.905 4.313 13.902 1.00 88.38 193 GLU A CA 1
ATOM 1485 C C . GLU A 1 193 ? -1.857 3.074 12.992 1.00 88.38 193 GLU A C 1
ATOM 1487 O O . GLU A 1 193 ? -2.640 2.139 13.180 1.00 88.38 193 GLU A O 1
ATOM 1492 N N . ARG A 1 194 ? -0.997 3.078 11.971 1.00 91.94 194 ARG A N 1
ATOM 1493 C CA . ARG A 1 194 ? -0.922 2.032 10.949 1.00 91.94 194 ARG A CA 1
ATOM 1494 C C . ARG A 1 194 ? 0.415 1.326 10.933 1.00 91.94 194 ARG A C 1
ATOM 1496 O O . ARG A 1 194 ? 0.434 0.173 10.531 1.00 91.94 194 ARG A O 1
ATOM 1503 N N . ASP A 1 195 ? 1.491 1.975 11.355 1.00 94.88 195 ASP A N 1
ATOM 1504 C CA . ASP A 1 195 ? 2.834 1.446 11.180 1.00 94.88 195 ASP A CA 1
ATOM 1505 C C . ASP A 1 195 ? 3.660 1.507 12.473 1.00 94.88 195 ASP A C 1
ATOM 1507 O O . ASP A 1 195 ? 3.655 2.502 13.205 1.00 94.88 195 ASP A O 1
ATOM 1511 N N . LEU A 1 196 ? 4.430 0.443 12.721 1.00 97.31 196 LEU A N 1
ATOM 1512 C CA . LEU A 1 196 ? 5.555 0.451 13.659 1.00 97.31 196 LEU A CA 1
ATOM 1513 C C . LEU A 1 196 ? 6.855 0.317 12.874 1.00 97.31 196 LEU A C 1
ATOM 1515 O O . LEU A 1 196 ? 7.000 -0.614 12.083 1.00 97.31 196 LEU A O 1
ATOM 1519 N N . ILE A 1 197 ? 7.799 1.225 13.106 1.00 95.69 197 ILE A N 1
ATOM 1520 C CA . ILE A 1 197 ? 9.081 1.277 12.402 1.00 95.69 197 ILE A CA 1
ATOM 1521 C C . ILE A 1 197 ? 10.209 1.053 13.406 1.00 95.69 197 ILE A C 1
ATOM 1523 O O . ILE A 1 197 ? 10.328 1.779 14.397 1.00 95.69 197 ILE A O 1
ATOM 1527 N N . PHE A 1 198 ? 11.046 0.067 13.103 1.00 95.56 198 PHE A N 1
ATOM 1528 C CA . PHE A 1 198 ? 12.239 -0.300 13.852 1.00 95.56 198 PHE A CA 1
ATOM 1529 C C . PHE A 1 198 ? 13.453 -0.076 12.954 1.00 95.56 198 PHE A C 1
ATOM 1531 O O . PHE A 1 198 ? 13.699 -0.854 12.033 1.00 95.56 198 PHE A O 1
ATOM 1538 N N . ASP A 1 199 ? 14.193 0.997 13.198 1.00 93.12 199 ASP A N 1
ATOM 1539 C CA . ASP A 1 199 ? 15.349 1.388 12.399 1.00 93.12 199 ASP A CA 1
ATOM 1540 C C . ASP A 1 199 ? 16.626 0.674 12.880 1.00 93.12 199 ASP A C 1
ATOM 1542 O O . ASP A 1 199 ? 16.707 0.164 13.999 1.00 93.12 199 ASP A O 1
ATOM 1546 N N . GLU A 1 200 ? 17.626 0.619 11.994 1.00 91.44 200 GLU A N 1
ATOM 1547 C CA . GLU A 1 200 ? 18.982 0.117 12.278 1.00 91.44 200 GLU A CA 1
ATOM 1548 C C . GLU A 1 200 ? 19.041 -1.302 12.882 1.00 91.44 200 GLU A C 1
ATOM 1550 O O . GLU A 1 200 ? 19.973 -1.657 13.606 1.00 91.44 200 GLU A O 1
ATOM 1555 N N . ARG A 1 201 ? 18.066 -2.156 12.556 1.00 92.38 201 ARG A N 1
ATOM 1556 C CA . ARG A 1 201 ? 18.050 -3.560 12.976 1.00 92.38 201 ARG A CA 1
ATOM 1557 C C . ARG A 1 201 ? 18.962 -4.382 12.087 1.00 92.38 201 ARG A C 1
ATOM 1559 O O . ARG A 1 201 ? 18.922 -4.253 10.867 1.00 92.38 201 ARG A O 1
ATOM 1566 N N . ASP A 1 202 ? 19.758 -5.255 12.697 1.00 91.31 202 ASP A N 1
ATOM 1567 C CA . ASP A 1 202 ? 20.530 -6.228 11.933 1.00 91.31 202 ASP A CA 1
ATOM 1568 C C . ASP A 1 202 ? 19.585 -7.281 11.343 1.00 91.31 202 ASP A C 1
ATOM 1570 O O . ASP A 1 202 ? 18.885 -8.001 12.065 1.00 91.31 202 ASP A O 1
ATOM 1574 N N . VAL A 1 203 ? 19.538 -7.337 10.013 1.00 88.50 203 VAL A N 1
ATOM 1575 C CA . VAL A 1 203 ? 18.799 -8.347 9.260 1.00 88.50 203 VAL A CA 1
ATOM 1576 C C . VAL A 1 203 ? 19.728 -8.928 8.207 1.00 88.50 203 VAL A C 1
ATOM 1578 O O . VAL A 1 203 ? 20.050 -8.273 7.214 1.00 88.50 203 VAL A O 1
ATOM 1581 N N . ALA A 1 204 ? 20.148 -10.174 8.439 1.00 88.31 204 ALA A N 1
ATOM 1582 C CA . ALA A 1 204 ? 21.122 -10.883 7.614 1.00 88.31 204 ALA A CA 1
ATOM 1583 C C . ALA A 1 204 ? 22.465 -10.132 7.469 1.00 88.31 204 ALA A C 1
ATOM 1585 O O . ALA A 1 204 ? 23.035 -10.089 6.382 1.00 88.31 204 ALA A O 1
ATOM 1586 N N . GLY A 1 205 ? 22.970 -9.534 8.559 1.00 87.50 205 GLY A N 1
ATOM 1587 C CA . GLY A 1 205 ? 24.259 -8.830 8.574 1.00 87.50 205 GLY A CA 1
ATOM 1588 C C . GLY A 1 205 ? 24.228 -7.412 7.996 1.00 87.50 205 GLY A C 1
ATOM 1589 O O . GLY A 1 205 ? 25.284 -6.822 7.756 1.00 87.50 205 GLY A O 1
ATOM 1590 N N . HIS A 1 206 ? 23.037 -6.865 7.742 1.00 85.56 206 HIS A N 1
ATOM 1591 C CA . HIS A 1 206 ? 22.846 -5.513 7.232 1.00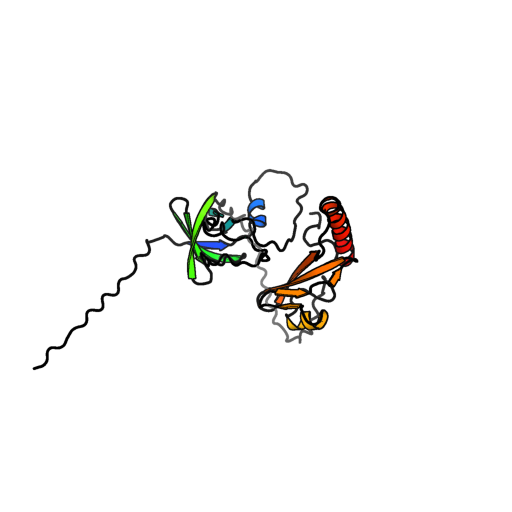 85.56 206 HIS A CA 1
ATOM 1592 C C . HIS A 1 206 ? 21.939 -4.700 8.151 1.00 85.56 206 HIS A C 1
ATOM 1594 O O . HIS A 1 206 ? 20.912 -5.192 8.616 1.00 85.56 206 HIS A O 1
ATOM 1600 N N . ALA A 1 207 ? 22.280 -3.421 8.334 1.00 88.06 207 ALA A N 1
ATOM 1601 C CA . ALA A 1 207 ? 21.399 -2.460 8.982 1.00 88.06 207 ALA A CA 1
ATOM 1602 C C . ALA A 1 207 ? 20.164 -2.207 8.103 1.00 88.06 207 ALA A C 1
ATOM 1604 O O . ALA A 1 207 ? 20.264 -1.703 6.976 1.00 88.06 207 ALA A O 1
ATOM 1605 N N . ALA A 1 208 ? 18.998 -2.547 8.635 1.00 89.69 208 ALA A N 1
ATOM 1606 C CA . ALA A 1 208 ? 17.719 -2.456 7.962 1.00 89.69 208 ALA A CA 1
ATOM 1607 C C . ALA A 1 208 ? 16.677 -1.750 8.836 1.00 89.69 208 ALA A C 1
ATOM 1609 O O . ALA A 1 208 ? 16.752 -1.752 10.062 1.00 89.69 208 ALA A O 1
ATOM 1610 N N . SER A 1 209 ? 15.696 -1.148 8.176 1.00 92.12 209 SER A N 1
ATOM 1611 C CA . SER A 1 209 ? 14.453 -0.706 8.789 1.00 92.12 209 SER A CA 1
ATOM 1612 C C . SER A 1 209 ? 13.415 -1.810 8.610 1.00 92.12 209 SER A C 1
ATOM 1614 O O . SER A 1 209 ? 13.227 -2.314 7.499 1.00 92.12 209 SER A O 1
ATOM 1616 N N . ILE A 1 210 ? 12.774 -2.214 9.701 1.00 93.81 210 ILE A N 1
ATOM 1617 C CA . ILE A 1 210 ? 11.665 -3.167 9.701 1.00 93.81 210 ILE A CA 1
ATOM 1618 C C . ILE A 1 210 ? 10.392 -2.369 9.938 1.00 93.81 210 ILE A C 1
ATOM 1620 O O . ILE A 1 210 ? 10.304 -1.618 10.911 1.00 93.81 210 ILE A O 1
ATOM 1624 N N . VAL A 1 211 ? 9.407 -2.537 9.061 1.00 93.62 211 VAL A N 1
ATOM 1625 C CA . VAL A 1 211 ? 8.109 -1.876 9.180 1.00 93.62 211 VAL A CA 1
ATOM 1626 C C . VAL A 1 211 ? 7.023 -2.924 9.327 1.00 93.62 211 VAL A C 1
ATOM 1628 O O . VAL A 1 211 ? 6.878 -3.802 8.481 1.00 93.62 211 VAL A O 1
ATOM 1631 N N . TYR A 1 212 ? 6.249 -2.818 10.398 1.00 94.31 212 TYR A N 1
ATOM 1632 C CA . TYR A 1 212 ? 5.066 -3.630 10.643 1.00 94.31 212 TYR A CA 1
ATOM 1633 C C . TYR A 1 212 ? 3.817 -2.826 10.313 1.00 94.31 212 TYR A C 1
ATOM 1635 O O . TYR A 1 212 ? 3.673 -1.706 10.797 1.00 94.31 212 TYR A O 1
ATOM 1643 N N . HIS A 1 213 ? 2.921 -3.414 9.526 1.00 90.62 213 HIS A N 1
ATOM 1644 C CA . HIS A 1 213 ? 1.736 -2.757 8.986 1.00 90.62 213 HIS A CA 1
ATOM 1645 C C . HIS A 1 213 ? 0.465 -3.299 9.638 1.00 90.62 213 HIS A C 1
ATOM 1647 O O . HIS A 1 213 ? 0.219 -4.510 9.658 1.00 90.62 213 HIS A O 1
ATOM 1653 N N . PHE A 1 214 ? -0.377 -2.394 10.122 1.00 91.81 214 PHE A N 1
ATOM 1654 C CA . PHE A 1 214 ? -1.580 -2.680 10.889 1.00 91.81 214 PHE A CA 1
ATOM 1655 C C . PHE A 1 214 ? -2.833 -2.167 10.178 1.00 91.81 214 PHE A C 1
ATOM 1657 O O . PHE A 1 214 ? -2.863 -1.100 9.561 1.00 91.81 214 PHE A O 1
ATOM 1664 N N . ARG A 1 215 ? -3.921 -2.926 10.312 1.00 86.56 215 ARG A N 1
ATOM 1665 C CA . ARG A 1 215 ? -5.274 -2.522 9.919 1.00 86.56 215 ARG A CA 1
ATOM 1666 C C . ARG A 1 215 ? -6.237 -2.917 11.028 1.00 86.56 215 ARG A C 1
ATOM 1668 O O . ARG A 1 215 ? -6.236 -4.060 11.473 1.00 86.56 215 ARG A O 1
ATOM 1675 N N . SER A 1 216 ? -7.045 -1.964 11.491 1.00 88.31 216 SER A N 1
ATOM 1676 C CA . SER A 1 216 ? -7.991 -2.175 12.598 1.00 88.31 216 SER A CA 1
ATOM 1677 C C . SER A 1 216 ? -7.322 -2.747 13.862 1.00 88.31 216 SER A C 1
ATOM 1679 O O . SER A 1 216 ? -7.861 -3.648 14.502 1.00 88.31 216 SER A O 1
ATOM 1681 N N . GLY A 1 217 ? -6.114 -2.260 14.184 1.00 90.94 217 GLY A N 1
ATOM 1682 C CA . GLY A 1 217 ? -5.326 -2.710 15.339 1.00 90.94 217 GLY A CA 1
ATOM 1683 C C . GLY A 1 217 ? -4.765 -4.131 15.221 1.00 90.94 217 GLY A C 1
ATOM 1684 O O . GLY A 1 217 ? -4.395 -4.723 16.229 1.00 90.94 217 GLY A O 1
ATOM 1685 N N . ARG A 1 218 ? -4.744 -4.710 14.014 1.00 92.88 218 ARG A N 1
ATOM 1686 C CA . ARG A 1 218 ? -4.253 -6.067 13.743 1.00 92.88 218 ARG A CA 1
ATOM 1687 C C . ARG A 1 218 ? -3.153 -6.031 12.697 1.00 92.88 218 ARG A C 1
ATOM 1689 O O . ARG A 1 218 ? -3.298 -5.358 11.679 1.00 92.88 218 ARG A O 1
ATOM 1696 N N . LEU A 1 219 ? -2.082 -6.775 12.936 1.00 89.12 219 LEU A N 1
ATOM 1697 C CA . LEU A 1 219 ? -0.965 -6.899 12.017 1.00 89.12 219 LEU A CA 1
ATOM 1698 C C . LEU A 1 219 ? -1.400 -7.629 10.745 1.00 89.12 219 LEU A C 1
ATOM 1700 O O . LEU A 1 219 ? -1.897 -8.754 10.810 1.00 89.12 219 LEU A O 1
ATOM 1704 N N . ILE A 1 220 ? -1.182 -6.997 9.596 1.00 87.31 220 ILE A N 1
ATOM 1705 C CA . ILE A 1 220 ? -1.540 -7.532 8.275 1.00 87.31 220 ILE A CA 1
ATOM 1706 C C . ILE A 1 220 ? -0.332 -7.760 7.365 1.00 87.31 220 ILE A C 1
ATOM 1708 O O . ILE A 1 220 ? -0.472 -8.393 6.321 1.00 87.31 220 ILE A O 1
ATOM 1712 N N . GLY A 1 221 ? 0.840 -7.245 7.731 1.00 87.06 221 GLY A N 1
ATOM 1713 C CA . GLY A 1 221 ? 2.045 -7.400 6.931 1.00 87.06 221 GLY A CA 1
ATOM 1714 C C . GLY A 1 221 ? 3.281 -6.849 7.623 1.00 87.06 221 GLY A C 1
ATOM 1715 O O . GLY A 1 221 ? 3.189 -6.108 8.599 1.00 87.06 221 GLY A O 1
ATOM 1716 N N . ALA A 1 222 ? 4.441 -7.205 7.087 1.00 90.75 222 ALA A N 1
ATOM 1717 C CA . ALA A 1 222 ? 5.725 -6.651 7.480 1.00 90.75 222 ALA A CA 1
ATOM 1718 C C . ALA A 1 222 ? 6.576 -6.421 6.229 1.00 90.75 222 ALA A C 1
ATOM 1720 O O . ALA A 1 222 ? 6.432 -7.129 5.228 1.00 90.75 222 ALA A O 1
ATOM 1721 N N . SER A 1 223 ? 7.458 -5.434 6.283 1.00 89.00 223 SER A N 1
ATOM 1722 C CA . SER A 1 223 ? 8.440 -5.161 5.244 1.00 89.00 223 SER A CA 1
ATOM 1723 C C . SER A 1 223 ? 9.809 -4.892 5.858 1.00 89.00 223 SER A C 1
ATOM 1725 O O . SER A 1 223 ? 9.929 -4.454 7.002 1.00 89.00 223 SER A O 1
ATOM 1727 N N . VAL A 1 224 ? 10.855 -5.190 5.091 1.00 88.50 224 VAL A N 1
ATOM 1728 C CA . VAL A 1 224 ? 12.238 -4.895 5.462 1.00 88.50 224 VAL A CA 1
ATOM 1729 C C . VAL A 1 224 ? 12.842 -4.038 4.363 1.00 88.50 224 VAL A C 1
ATOM 1731 O O . VAL A 1 224 ? 12.753 -4.381 3.183 1.00 88.50 224 VAL A O 1
ATOM 1734 N N . ALA A 1 225 ? 13.474 -2.935 4.744 1.00 86.62 225 ALA A N 1
ATOM 1735 C CA . ALA A 1 225 ? 14.176 -2.035 3.843 1.00 86.62 225 ALA A CA 1
ATOM 1736 C C . ALA A 1 225 ? 15.631 -1.878 4.289 1.00 86.62 225 ALA A C 1
ATOM 1738 O O . ALA A 1 225 ? 15.896 -1.603 5.455 1.00 86.62 225 ALA A O 1
ATOM 1739 N N . ILE A 1 226 ? 16.591 -2.013 3.372 1.00 84.50 226 ILE A N 1
ATOM 1740 C CA . ILE A 1 226 ? 18.000 -1.752 3.690 1.00 84.50 226 ILE A CA 1
ATOM 1741 C C . ILE A 1 226 ? 18.161 -0.259 4.005 1.00 84.50 226 ILE A C 1
ATOM 1743 O O . ILE A 1 226 ? 17.857 0.590 3.169 1.00 84.50 226 ILE A O 1
ATOM 1747 N N . ALA A 1 227 ? 18.648 0.061 5.206 1.00 74.31 227 ALA A N 1
ATOM 1748 C CA . ALA A 1 227 ? 18.818 1.441 5.664 1.00 74.31 227 ALA A CA 1
ATOM 1749 C C . ALA A 1 227 ? 20.159 2.047 5.210 1.00 74.31 227 ALA A C 1
ATOM 1751 O O . ALA A 1 227 ? 20.325 3.268 5.166 1.00 74.31 227 ALA A O 1
ATOM 1752 N N . SER A 1 228 ? 21.133 1.206 4.855 1.00 73.19 228 SER A N 1
ATOM 1753 C CA . SER A 1 228 ? 22.454 1.658 4.424 1.00 73.19 228 SER A CA 1
ATOM 1754 C C . SER A 1 228 ? 22.453 2.202 2.996 1.00 73.19 228 SER A C 1
ATOM 1756 O O . SER A 1 228 ? 21.852 1.622 2.091 1.00 73.19 228 SER A O 1
ATOM 1758 N N . ARG A 1 229 ? 23.236 3.260 2.761 1.00 72.75 229 ARG A N 1
ATOM 1759 C CA . ARG A 1 229 ? 23.598 3.677 1.402 1.00 72.75 229 ARG A CA 1
ATOM 1760 C C . ARG A 1 229 ? 24.489 2.608 0.774 1.00 72.75 229 ARG A C 1
ATOM 1762 O O . ARG A 1 229 ? 25.648 2.477 1.157 1.00 72.75 229 ARG A O 1
ATOM 1769 N N . ILE A 1 230 ? 23.955 1.873 -0.192 1.00 70.31 230 ILE A N 1
ATOM 1770 C CA . ILE A 1 230 ? 24.737 0.952 -1.018 1.00 70.31 230 ILE A CA 1
ATOM 1771 C C . ILE A 1 230 ? 25.302 1.744 -2.202 1.00 70.31 230 ILE A C 1
ATOM 1773 O O . ILE A 1 230 ? 24.598 2.562 -2.799 1.00 70.31 230 ILE A O 1
ATOM 1777 N N . ALA A 1 231 ? 26.577 1.538 -2.534 1.00 74.25 231 ALA A N 1
ATOM 1778 C CA . ALA A 1 231 ? 27.154 2.114 -3.744 1.00 74.25 231 ALA A CA 1
ATOM 1779 C C . ALA A 1 231 ? 26.427 1.559 -4.980 1.00 74.25 231 ALA A C 1
ATOM 1781 O O . ALA A 1 231 ? 26.208 0.356 -5.081 1.00 74.25 231 ALA A O 1
ATOM 1782 N N . GLU A 1 232 ? 26.085 2.425 -5.937 1.00 70.06 232 GLU A N 1
ATOM 1783 C CA . GLU A 1 232 ? 25.244 2.079 -7.096 1.00 70.06 232 GLU A CA 1
ATOM 1784 C C . GLU A 1 232 ? 25.732 0.835 -7.855 1.00 70.06 232 GLU A C 1
ATOM 1786 O O . GLU A 1 232 ? 24.938 -0.042 -8.188 1.00 70.06 232 GLU A O 1
ATOM 1791 N N . LYS A 1 233 ? 27.051 0.713 -8.048 1.00 73.62 233 LYS A N 1
ATOM 1792 C CA . LYS A 1 233 ? 27.675 -0.410 -8.764 1.00 73.62 233 LYS A CA 1
ATOM 1793 C C . LYS A 1 233 ? 27.468 -1.783 -8.107 1.00 73.62 233 LYS A C 1
ATOM 1795 O O . LYS A 1 233 ? 27.546 -2.787 -8.805 1.00 73.62 233 LYS A O 1
ATOM 1800 N N . ASP A 1 234 ? 27.187 -1.823 -6.805 1.00 80.56 234 ASP A N 1
ATOM 1801 C CA . ASP A 1 234 ? 27.056 -3.060 -6.026 1.00 80.56 234 ASP A CA 1
ATOM 1802 C C . ASP A 1 234 ? 25.589 -3.336 -5.628 1.00 80.56 234 ASP A C 1
ATOM 1804 O O . ASP A 1 234 ? 25.273 -4.399 -5.095 1.00 80.56 234 ASP A O 1
ATOM 1808 N N . ALA A 1 235 ? 24.666 -2.407 -5.912 1.00 77.00 235 ALA A N 1
ATOM 1809 C CA . ALA A 1 235 ? 23.289 -2.442 -5.415 1.00 77.00 235 ALA A CA 1
ATOM 1810 C C . ALA A 1 235 ? 22.504 -3.691 -5.847 1.00 77.00 235 ALA A C 1
A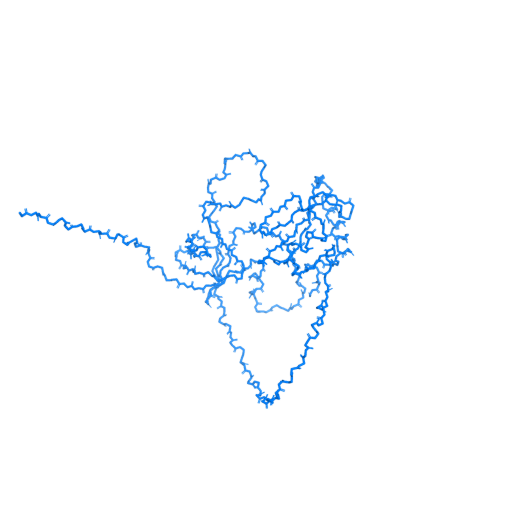TOM 1812 O O . ALA A 1 235 ? 21.779 -4.266 -5.038 1.00 77.00 235 ALA A O 1
ATOM 1813 N N . LEU A 1 236 ? 22.664 -4.136 -7.099 1.00 80.12 236 LEU A N 1
ATOM 1814 C CA . LEU A 1 236 ? 21.963 -5.320 -7.611 1.00 80.12 236 LEU A CA 1
ATOM 1815 C C . LEU A 1 236 ? 22.442 -6.615 -6.949 1.00 80.12 236 LEU A C 1
ATOM 1817 O O . LEU A 1 236 ? 21.617 -7.462 -6.613 1.00 80.12 236 LEU A O 1
ATOM 1821 N N . GLN A 1 237 ? 23.754 -6.758 -6.747 1.00 84.94 237 GLN A N 1
ATOM 1822 C CA . GLN A 1 237 ? 24.322 -7.945 -6.111 1.00 84.94 237 GLN A CA 1
ATOM 1823 C C . GLN A 1 237 ? 23.940 -7.994 -4.631 1.00 84.94 237 GLN A C 1
ATOM 1825 O O . GLN A 1 237 ? 23.423 -9.007 -4.174 1.00 84.94 237 GLN A O 1
ATOM 1830 N N . VAL A 1 238 ? 24.088 -6.873 -3.913 1.00 82.50 238 VAL A N 1
ATOM 1831 C CA . VAL A 1 238 ? 23.670 -6.768 -2.506 1.00 82.50 238 VAL A CA 1
ATOM 1832 C C . VAL A 1 238 ? 22.182 -7.078 -2.359 1.00 82.50 238 VAL A C 1
ATOM 1834 O O . VAL A 1 238 ? 21.797 -7.809 -1.452 1.00 82.50 238 VAL A O 1
ATOM 1837 N N . PHE A 1 239 ? 21.339 -6.582 -3.268 1.00 83.81 239 PHE A N 1
ATOM 1838 C CA . PHE A 1 239 ? 19.917 -6.915 -3.261 1.00 83.81 239 PHE A CA 1
ATOM 1839 C C . PHE A 1 239 ? 19.665 -8.414 -3.472 1.00 83.81 239 PHE A C 1
ATOM 1841 O O . PHE A 1 239 ? 18.846 -8.990 -2.759 1.00 83.81 239 PHE A O 1
ATOM 1848 N N . ALA A 1 240 ? 20.346 -9.053 -4.428 1.00 86.56 240 ALA A N 1
ATOM 1849 C CA . ALA A 1 240 ? 20.183 -10.481 -4.700 1.00 86.56 240 ALA A CA 1
ATOM 1850 C C . ALA A 1 240 ? 20.621 -11.349 -3.509 1.00 86.56 240 ALA A C 1
ATOM 1852 O O . ALA A 1 240 ? 19.880 -12.247 -3.101 1.00 86.56 240 ALA A O 1
ATOM 1853 N N . ASP A 1 241 ? 21.776 -11.038 -2.919 1.00 87.25 241 ASP A N 1
ATOM 1854 C CA . ASP A 1 241 ? 22.315 -11.747 -1.755 1.00 87.25 241 ASP A CA 1
ATOM 1855 C C . ASP A 1 241 ? 21.395 -11.575 -0.543 1.00 87.25 241 ASP A C 1
ATOM 1857 O O . ASP A 1 241 ? 21.032 -12.547 0.123 1.00 87.25 241 ASP A O 1
ATOM 1861 N N . TRP A 1 242 ? 20.942 -10.344 -0.302 1.00 87.56 242 TRP A N 1
ATOM 1862 C CA . TRP A 1 242 ? 20.047 -10.041 0.806 1.00 87.56 242 TRP A CA 1
ATOM 1863 C C . TRP A 1 242 ? 18.672 -10.682 0.630 1.00 87.56 242 TRP A C 1
ATOM 1865 O O . TRP A 1 242 ? 18.151 -11.271 1.574 1.00 87.56 242 TRP A O 1
ATOM 1875 N N . LYS A 1 243 ? 18.111 -10.666 -0.586 1.00 87.38 243 LYS A N 1
ATOM 1876 C CA . LYS A 1 243 ? 16.874 -11.391 -0.903 1.00 87.38 243 LYS A CA 1
ATOM 1877 C C . LYS A 1 243 ? 17.029 -12.880 -0.607 1.00 87.38 243 LYS A C 1
ATOM 1879 O O . LYS A 1 243 ? 16.183 -13.448 0.072 1.00 87.38 243 LYS A O 1
ATOM 1884 N N . SER A 1 244 ? 18.115 -13.500 -1.072 1.00 89.00 244 SER A N 1
ATOM 1885 C CA . SER A 1 244 ? 18.371 -14.919 -0.814 1.00 89.00 244 SER A CA 1
ATOM 1886 C C . SER A 1 244 ? 18.494 -15.221 0.682 1.00 89.00 244 SER A C 1
ATOM 1888 O O . SER A 1 244 ? 18.036 -16.271 1.130 1.00 89.00 244 SER A O 1
ATOM 1890 N N . ALA A 1 245 ? 19.104 -14.323 1.459 1.00 88.81 245 ALA A N 1
ATOM 1891 C CA . ALA A 1 245 ? 19.210 -14.478 2.905 1.00 88.81 245 ALA A CA 1
ATOM 1892 C C . ALA A 1 245 ? 17.843 -14.352 3.598 1.00 88.81 245 ALA A C 1
ATOM 1894 O O . ALA A 1 245 ? 17.519 -15.165 4.463 1.00 88.81 245 ALA A O 1
ATOM 1895 N N . LEU A 1 246 ? 17.018 -13.382 3.190 1.00 87.56 246 LEU A N 1
ATOM 1896 C CA . LEU A 1 246 ? 15.650 -13.220 3.689 1.00 87.56 246 LEU A CA 1
ATOM 1897 C C . LEU A 1 246 ? 14.775 -14.434 3.354 1.00 87.56 246 LEU A C 1
ATOM 1899 O O . LEU A 1 246 ? 14.076 -14.923 4.239 1.00 87.56 246 LEU A O 1
ATOM 1903 N N . ASP A 1 247 ? 14.873 -14.958 2.129 1.00 87.69 247 ASP A N 1
ATOM 1904 C CA . ASP A 1 247 ? 14.151 -16.162 1.699 1.00 87.69 247 ASP A CA 1
ATOM 1905 C C . ASP A 1 247 ? 14.549 -17.393 2.538 1.00 87.69 247 ASP A C 1
ATOM 1907 O O . ASP A 1 247 ? 13.723 -18.264 2.813 1.00 87.69 247 ASP A O 1
ATOM 1911 N N . GLY A 1 248 ? 15.811 -17.468 2.976 1.00 87.56 248 GLY A N 1
ATOM 1912 C CA . GLY A 1 248 ? 16.291 -18.518 3.877 1.00 87.56 248 GLY A CA 1
ATOM 1913 C C . GLY A 1 248 ? 15.801 -18.368 5.321 1.00 87.56 248 GLY A C 1
ATOM 1914 O O . GLY A 1 248 ? 15.573 -19.374 5.990 1.00 87.56 248 GLY A O 1
ATOM 1915 N N . LEU A 1 249 ? 15.632 -17.133 5.803 1.00 85.25 249 LEU A N 1
ATOM 1916 C CA . LEU A 1 249 ? 15.209 -16.842 7.178 1.00 85.25 249 LEU A CA 1
ATOM 1917 C C . LEU A 1 249 ? 13.696 -16.952 7.371 1.00 85.25 249 LEU A C 1
ATOM 1919 O O . LEU A 1 249 ? 13.245 -17.531 8.355 1.00 85.25 249 LEU A O 1
ATOM 1923 N N . TYR A 1 250 ? 12.924 -16.386 6.448 1.00 84.31 250 TYR A N 1
ATOM 1924 C CA . TYR A 1 250 ? 11.475 -16.213 6.598 1.00 84.31 250 TYR A CA 1
ATOM 1925 C C . TYR A 1 250 ? 10.672 -17.055 5.604 1.00 84.31 250 TYR A C 1
ATOM 1927 O O . TYR A 1 250 ? 9.450 -16.933 5.511 1.00 84.31 250 TYR A O 1
ATOM 1935 N N . GLY A 1 251 ? 11.360 -17.921 4.858 1.00 83.94 251 GLY A N 1
ATOM 1936 C CA . GLY A 1 251 ? 10.799 -18.582 3.696 1.00 83.94 251 GLY A CA 1
ATOM 1937 C C . GLY A 1 251 ? 10.683 -17.625 2.516 1.00 83.94 251 GLY A C 1
ATOM 1938 O O . GLY A 1 251 ? 10.883 -16.414 2.623 1.00 83.94 251 GLY A O 1
ATOM 1939 N N . LYS A 1 252 ? 10.332 -18.192 1.363 1.00 79.44 252 LYS A N 1
ATOM 1940 C CA . LYS A 1 252 ? 10.018 -17.402 0.178 1.00 79.44 252 LYS A CA 1
ATOM 1941 C C . LYS A 1 252 ? 8.926 -16.402 0.533 1.00 79.44 252 LYS A C 1
ATOM 1943 O O . LYS A 1 252 ? 7.882 -16.796 1.060 1.00 79.44 252 LYS A O 1
ATOM 1948 N N . GLY A 1 253 ? 9.146 -15.131 0.201 1.00 66.88 253 GLY A N 1
ATOM 1949 C CA . GLY A 1 253 ? 8.079 -14.145 0.292 1.00 66.88 253 GLY A CA 1
ATOM 1950 C C . GLY A 1 253 ? 6.833 -14.672 -0.422 1.00 66.88 253 GLY A C 1
ATOM 1951 O O . GLY A 1 253 ? 6.927 -15.445 -1.379 1.00 66.88 253 GLY A O 1
ATOM 1952 N N . ALA A 1 254 ? 5.648 -14.212 -0.017 1.00 56.94 254 ALA A N 1
ATOM 1953 C CA . ALA A 1 254 ? 4.388 -14.541 -0.699 1.00 56.94 254 ALA A CA 1
ATOM 1954 C C . ALA A 1 254 ? 4.401 -14.197 -2.210 1.00 56.94 254 ALA A C 1
ATOM 1956 O O . ALA A 1 254 ? 3.482 -14.543 -2.949 1.00 56.94 254 ALA A O 1
ATOM 1957 N N . GLY A 1 255 ? 5.480 -13.539 -2.645 1.00 55.72 255 GLY A N 1
ATOM 1958 C CA . GLY A 1 255 ? 5.856 -13.249 -3.999 1.00 55.72 255 GLY A CA 1
ATOM 1959 C C . GLY A 1 255 ? 6.770 -14.220 -4.778 1.00 55.72 255 GLY A C 1
ATOM 1960 O O . GLY A 1 255 ? 7.233 -13.873 -5.859 1.00 55.72 255 GLY A O 1
ATOM 1961 N N . ASP A 1 256 ? 7.147 -15.375 -4.236 1.00 45.88 256 ASP A N 1
ATOM 1962 C CA . ASP A 1 256 ? 8.125 -16.266 -4.899 1.00 45.88 256 ASP A CA 1
ATOM 1963 C C . ASP A 1 256 ? 7.673 -17.738 -4.934 1.00 45.88 256 ASP A C 1
ATOM 1965 O O . ASP A 1 256 ? 8.430 -18.638 -5.322 1.00 45.88 256 ASP A O 1
ATOM 1969 N N . VAL A 1 257 ? 6.423 -18.006 -4.545 1.00 42.09 257 VAL A N 1
ATOM 1970 C CA . VAL A 1 257 ? 5.804 -19.323 -4.713 1.00 42.09 257 VAL A CA 1
ATOM 1971 C C . VAL A 1 257 ? 5.507 -19.504 -6.202 1.00 42.09 257 VAL A C 1
ATOM 1973 O O . VAL A 1 257 ? 4.567 -18.905 -6.722 1.00 42.09 257 VAL A O 1
ATOM 1976 N N . GLU A 1 258 ? 6.342 -20.292 -6.887 1.00 36.31 258 GLU A N 1
ATOM 1977 C CA . GLU A 1 258 ? 6.083 -20.761 -8.253 1.00 36.31 258 GLU A CA 1
ATOM 1978 C C . GLU A 1 258 ? 4.680 -21.380 -8.295 1.00 36.31 258 GLU A C 1
ATOM 1980 O O . GLU A 1 258 ? 4.414 -22.380 -7.625 1.00 36.31 258 GLU A O 1
ATOM 1985 N N . ARG A 1 259 ? 3.777 -20.726 -9.028 1.00 30.38 259 ARG A N 1
ATOM 1986 C CA . ARG A 1 259 ? 2.465 -21.253 -9.403 1.00 30.38 259 ARG A CA 1
ATOM 1987 C C . ARG A 1 259 ? 2.516 -21.767 -10.831 1.00 30.38 259 ARG A C 1
ATOM 1989 O O . ARG A 1 259 ? 3.082 -21.047 -11.690 1.00 30.38 259 ARG A O 1
#

pLDDT: mean 71.7, std 22.62, range [26.41, 97.88]

Sequence (259 aa):
MRPALCLFIFAVASQAGDHQWQTGEIVDSEIASTTITPGAVASGSTIRIIHRQVTDTNVIIRGAEYEYVAEREPSSYLQSRTGVISGILLSRDHGCRFIVGDRADYSAEGGKLYVIDADGKQCKLNIIRQAHLEPATQAQLVPQPTTSEQVAPRPTTSQQAEPKRDFDFRHVYWGMSTEEVIAAEGQPDKSDERDLIFDERDVAGHAASIVYHFRSGRLIGASVAIASRIAEKDALQVFADWKSALDGLYGKGAGDVER